Protein AF-A0A2V1ITJ3-F1 (afdb_monomer_lite)

Sequence (340 aa):
MAGYTEEQHEQSQAATPATVGAVSTSGSQPQSEQPAVSTDTEHETPAVSPEQQQRVDATAGTDRQIKTIQDWMDAEGNRPETEEERKKRERREKSKRIIAAVSDGISALSNLYFTSQYAPDMYNHEKGSMTNAVDARLERLKTEREKNADKYLQFSLKLGDLENERAKTLRELEAQQERQKLAREKAQREADLHPLIMAIKGEQQKKAEQEAISAKYEADNKPTSLELDNEYKRAGVRQRDAAAGASRASAANSYASARAHDRSNAREFTAWDEHGNPHPFATEKAAIAYAKQHGTWKEEDVVETTESENEINGKTSSTKTKKGGHAGKPSPTGRQSPTA

pLDDT: mean 75.22, std 20.44, range [25.08, 96.44]

Organism: NCBI:txid2094150

Foldseek 3Di:
DDDDDDDDDDDDDDDDDDDDDDDDDDDDDDDDDDDDDDPDPPVPPDPQDPLRVVLCVLLVVLVVVLVVLVVVQPPPVLDQDDPVRVVVVVVVLVVQLVVQVVVLVCVVVVQVVVVVVVDDRDRDCVPPGSNVVSVVVVVVVVVVSVVSVVVSVVSVVVSVVSVVVSVVSSVVSVVVVVVVVVVVVVVVVCVVVVVVVVVVVVVVVVVVVVVVVVVVVCVVCVVVVVVVVVVVVVVVVVVVVVVVVVVVVVVVVVVVVVVVVVPLQDQPAWAAALVQDIDTHSDNVVRQVRLVVRVQKDWDFDWDWDWDADPPPGIDIDTDGDRDTGRHGDDDDDDDDDDD

Structure (mmCIF, N/CA/C/O backbone):
data_AF-A0A2V1ITJ3-F1
#
_entry.id   AF-A0A2V1ITJ3-F1
#
loop_
_atom_site.group_PDB
_atom_site.id
_atom_site.type_symbol
_atom_site.label_atom_id
_atom_site.label_alt_id
_atom_site.label_comp_id
_atom_site.label_asym_id
_atom_site.label_entity_id
_atom_site.label_seq_id
_atom_site.pdbx_PDB_ins_code
_atom_site.Cartn_x
_atom_site.Cartn_y
_atom_site.Cartn_z
_atom_site.occupancy
_atom_site.B_iso_or_equiv
_atom_site.auth_seq_id
_atom_site.auth_comp_id
_atom_site.auth_asym_id
_atom_site.auth_atom_id
_atom_site.pdbx_PDB_model_num
ATOM 1 N N . MET A 1 1 ? -54.704 43.580 1.821 1.00 40.91 1 MET A N 1
ATOM 2 C CA . MET A 1 1 ? -54.182 43.292 3.172 1.00 40.91 1 MET A CA 1
ATOM 3 C C . MET A 1 1 ? -53.043 42.307 2.982 1.00 40.91 1 MET A C 1
ATOM 5 O O . MET A 1 1 ? -53.306 41.226 2.484 1.00 40.91 1 MET A O 1
ATOM 9 N N . ALA A 1 2 ? -51.806 42.803 2.902 1.00 39.25 2 ALA A N 1
ATOM 10 C CA . ALA A 1 2 ? -50.879 42.964 4.036 1.00 39.25 2 ALA A CA 1
ATOM 11 C C . ALA A 1 2 ? -50.421 41.586 4.556 1.00 39.25 2 ALA A C 1
ATOM 13 O O . ALA A 1 2 ? -51.267 40.785 4.921 1.00 39.25 2 ALA A O 1
ATOM 14 N N . GLY A 1 3 ? -49.139 41.233 4.599 1.00 35.84 3 GLY A N 1
ATOM 15 C CA . GLY A 1 3 ? -47.912 41.974 4.322 1.00 35.84 3 GLY A CA 1
ATOM 16 C C . GLY A 1 3 ? -46.707 41.039 4.502 1.00 35.84 3 GLY A C 1
ATOM 17 O O . GLY A 1 3 ? -46.828 39.983 5.116 1.00 35.84 3 GLY A O 1
ATOM 18 N N . TYR A 1 4 ? -45.583 41.434 3.909 1.00 38.19 4 TYR A N 1
ATOM 19 C CA . TYR A 1 4 ? -44.264 40.807 3.979 1.00 38.19 4 TYR A CA 1
ATOM 20 C C . TYR A 1 4 ? -43.705 40.804 5.415 1.00 38.19 4 TYR A C 1
ATOM 22 O O . TYR A 1 4 ? -43.942 41.753 6.160 1.00 38.19 4 TYR A O 1
ATOM 30 N N . THR A 1 5 ? -42.912 39.793 5.779 1.00 49.06 5 THR A N 1
ATOM 31 C CA . THR A 1 5 ? -42.032 39.832 6.962 1.00 49.06 5 THR A CA 1
ATOM 32 C C . THR A 1 5 ? -40.587 39.644 6.521 1.00 49.06 5 THR A C 1
ATOM 34 O O . THR A 1 5 ? -40.179 38.536 6.174 1.00 49.06 5 THR A O 1
ATOM 37 N N . GLU A 1 6 ? -39.873 40.767 6.504 1.00 44.97 6 GLU A N 1
ATOM 38 C CA . GLU A 1 6 ? -38.430 40.906 6.327 1.00 44.97 6 GLU A CA 1
ATOM 39 C C . GLU A 1 6 ? -37.657 40.683 7.634 1.00 44.97 6 GLU A C 1
ATOM 41 O O . GLU A 1 6 ? -38.195 40.699 8.744 1.00 44.97 6 GLU A O 1
ATOM 46 N N . GLU A 1 7 ? -36.369 40.460 7.409 1.00 40.50 7 GLU A N 1
ATOM 47 C CA . GLU A 1 7 ? -35.253 40.166 8.292 1.00 40.50 7 GLU A CA 1
ATOM 48 C C . GLU A 1 7 ? -35.030 41.192 9.416 1.00 40.50 7 GLU A C 1
ATOM 50 O O . GLU A 1 7 ? -35.227 42.396 9.266 1.00 40.50 7 GLU A O 1
ATOM 55 N N . GLN A 1 8 ? -34.537 40.690 10.550 1.00 38.19 8 GLN A N 1
ATOM 56 C CA . GLN A 1 8 ? -34.037 41.477 11.674 1.00 38.19 8 GLN A CA 1
ATOM 57 C C . GLN A 1 8 ? -32.502 41.463 11.638 1.00 38.19 8 GLN A C 1
ATOM 59 O O . GLN A 1 8 ? -31.878 40.446 11.934 1.00 38.19 8 GLN A O 1
ATOM 64 N N . HIS A 1 9 ? -31.902 42.601 11.293 1.00 34.94 9 HIS A N 1
ATOM 65 C CA . HIS A 1 9 ? -30.498 42.921 11.547 1.00 34.94 9 HIS A CA 1
ATOM 66 C C . HIS A 1 9 ? -30.470 44.256 12.292 1.00 34.94 9 HIS A C 1
ATOM 68 O O . HIS A 1 9 ? -30.702 45.308 11.699 1.00 34.94 9 HIS A O 1
ATOM 74 N N . GLU A 1 10 ? -30.192 44.216 13.593 1.00 37.12 10 GLU A N 1
ATOM 75 C CA . GLU A 1 10 ? -29.992 45.416 14.400 1.00 37.12 10 GLU A CA 1
ATOM 76 C C . GLU A 1 10 ? -28.496 45.573 14.686 1.00 37.12 10 GLU A C 1
ATOM 78 O O . GLU A 1 10 ? -27.845 44.734 15.309 1.00 37.12 10 GLU A O 1
ATOM 83 N N . GLN A 1 11 ? -27.941 46.647 14.135 1.00 32.69 11 GLN A N 1
ATOM 84 C CA . GLN A 1 11 ? -26.565 47.088 14.282 1.00 32.69 11 GLN A CA 1
ATOM 85 C C . GLN A 1 11 ? -26.611 48.342 15.159 1.00 32.69 11 GLN A C 1
ATOM 87 O O . GLN A 1 11 ? -27.351 49.277 14.863 1.00 32.69 11 GLN A O 1
ATOM 92 N N . SER A 1 12 ? -25.839 48.387 16.242 1.00 34.34 12 SER A N 1
ATOM 93 C CA . SER A 1 12 ? -25.620 49.617 17.011 1.00 34.34 12 SER A CA 1
ATOM 94 C C . SER A 1 12 ? -24.172 49.690 17.477 1.00 34.34 12 SER A C 1
ATOM 96 O O . SER A 1 12 ? -23.616 48.735 18.016 1.00 34.34 12 SER A O 1
ATOM 98 N N . GLN A 1 13 ? -23.565 50.833 17.172 1.00 31.88 13 GLN A N 1
ATOM 99 C CA . GLN A 1 13 ? -22.164 51.184 17.359 1.00 31.88 13 GLN A CA 1
ATOM 100 C C . GLN A 1 13 ? -21.937 51.974 18.660 1.00 31.88 13 GLN A C 1
ATOM 102 O O . GLN A 1 13 ? -22.833 52.661 19.138 1.00 31.88 13 GLN A O 1
ATOM 107 N N . ALA A 1 14 ? -20.661 51.967 19.069 1.00 28.09 14 ALA A N 1
ATOM 108 C CA . ALA A 1 14 ? -19.891 53.040 19.716 1.00 28.09 14 ALA A CA 1
ATOM 109 C C . ALA A 1 14 ? -20.128 53.373 21.205 1.00 28.09 14 ALA A C 1
ATOM 111 O O . ALA A 1 14 ? -21.172 53.882 21.588 1.00 28.09 14 ALA A O 1
ATOM 112 N N . ALA A 1 15 ? -19.069 53.237 22.022 1.00 30.59 15 ALA A N 1
ATOM 113 C CA . ALA A 1 15 ? -18.267 54.370 22.528 1.00 30.59 15 ALA A CA 1
ATOM 114 C C . ALA A 1 15 ? -17.253 53.932 23.617 1.00 30.59 15 ALA A C 1
ATOM 116 O O . ALA A 1 15 ? -17.591 53.254 24.581 1.00 30.59 15 ALA A O 1
ATOM 117 N N . THR A 1 16 ? -15.999 54.361 23.450 1.00 32.75 16 THR A N 1
ATOM 118 C CA . THR A 1 16 ? -14.872 54.372 24.417 1.00 32.75 16 THR A CA 1
ATOM 119 C C . THR A 1 16 ? -15.072 55.484 25.485 1.00 32.75 16 THR A C 1
ATOM 121 O O . THR A 1 16 ? -15.931 56.332 25.235 1.00 32.75 16 THR A O 1
ATOM 124 N N . PRO A 1 17 ? -14.302 55.610 26.603 1.00 41.78 17 PRO A N 1
ATOM 125 C CA . PRO A 1 17 ? -12.892 56.048 26.564 1.00 41.78 17 PRO A CA 1
ATOM 126 C C . PRO A 1 17 ? -11.949 55.510 27.665 1.00 41.78 17 PRO A C 1
ATOM 128 O O . PRO A 1 17 ? -12.341 54.965 28.692 1.00 41.78 17 PRO A O 1
ATOM 131 N N . ALA A 1 18 ? -10.661 55.715 27.385 1.00 28.22 18 ALA A N 1
ATOM 132 C CA . ALA A 1 18 ? -9.491 55.423 28.196 1.00 28.22 18 ALA A CA 1
ATOM 133 C C . ALA A 1 18 ? -9.307 56.373 29.395 1.00 28.22 18 ALA A C 1
ATOM 135 O O . ALA A 1 18 ? -9.632 57.558 29.311 1.00 28.22 18 ALA A O 1
ATOM 136 N N . THR A 1 19 ? -8.655 55.866 30.448 1.00 27.80 19 THR A N 1
ATOM 137 C CA . THR A 1 19 ? -8.026 56.672 31.503 1.00 27.80 19 THR A CA 1
ATOM 138 C C . THR A 1 19 ? -6.507 56.545 31.428 1.00 27.80 19 THR A C 1
ATOM 140 O O . THR A 1 19 ? -5.929 55.463 31.405 1.00 27.80 19 THR A O 1
ATOM 143 N N . VAL A 1 20 ? -5.930 57.736 31.369 1.00 29.86 20 VAL A N 1
ATOM 144 C CA . VAL A 1 20 ? -4.548 58.208 31.392 1.00 29.86 20 VAL A CA 1
ATOM 145 C C . VAL A 1 20 ? -3.658 57.690 32.528 1.00 29.86 20 VAL A C 1
ATOM 147 O O . VAL A 1 20 ? -4.115 57.483 33.648 1.00 29.86 20 VAL A O 1
ATOM 150 N N . GLY A 1 21 ? -2.346 57.672 32.265 1.00 27.81 21 GLY A N 1
ATOM 151 C CA . GLY A 1 21 ? -1.343 57.907 33.306 1.00 27.81 21 GLY A CA 1
ATOM 152 C C . GLY A 1 21 ? 0.029 57.282 33.064 1.00 27.81 21 GLY A C 1
ATOM 153 O O . GLY A 1 21 ? 0.294 56.216 33.597 1.00 27.81 21 GLY A O 1
ATOM 154 N N . ALA A 1 22 ? 0.906 57.962 32.318 1.00 26.70 22 ALA A N 1
ATOM 155 C CA . ALA A 1 22 ? 2.263 58.330 32.759 1.00 26.70 22 ALA A CA 1
ATOM 156 C C . ALA A 1 22 ? 3.118 58.782 31.569 1.00 26.70 22 ALA A C 1
ATOM 158 O O . ALA A 1 22 ? 3.179 58.150 30.518 1.00 26.70 22 ALA A O 1
ATOM 159 N N . VAL A 1 23 ? 3.762 59.922 31.774 1.00 27.56 23 VAL A N 1
ATOM 160 C CA . VAL A 1 23 ? 4.572 60.667 30.822 1.00 27.56 23 VAL A CA 1
ATOM 161 C C . VAL A 1 23 ? 6.053 60.446 31.158 1.00 27.56 23 VAL A C 1
ATOM 163 O O . VAL A 1 23 ? 6.396 60.198 32.311 1.00 27.56 23 VAL A O 1
ATOM 166 N N . SER A 1 24 ? 6.903 60.661 30.153 1.00 25.53 24 SER A N 1
ATOM 167 C CA . SER A 1 24 ? 8.266 61.203 30.268 1.00 25.53 24 SER A CA 1
ATOM 168 C C . SER A 1 24 ? 9.504 60.299 30.459 1.00 25.53 24 SER A C 1
ATOM 170 O O . SER A 1 24 ? 9.887 59.918 31.556 1.00 25.53 24 SER A O 1
ATOM 172 N N . THR A 1 25 ? 10.243 60.239 29.338 1.00 25.08 25 THR A N 1
ATOM 173 C CA . THR A 1 25 ? 11.655 60.651 29.124 1.00 25.08 25 THR A CA 1
ATOM 174 C C . THR A 1 25 ? 12.853 59.747 29.459 1.00 25.08 25 THR A C 1
ATOM 176 O O . THR A 1 25 ? 13.158 59.448 30.603 1.00 25.08 25 THR A O 1
ATOM 179 N N . SER A 1 26 ? 13.622 59.537 28.377 1.00 25.61 26 SER A N 1
ATOM 180 C CA . SER A 1 26 ? 15.086 59.640 28.224 1.00 25.61 26 SER A CA 1
ATOM 181 C C . SER A 1 26 ? 16.008 58.648 28.941 1.00 25.61 26 SER A C 1
ATOM 183 O O . SER A 1 26 ? 16.332 58.813 30.108 1.00 25.61 26 SER A O 1
ATOM 185 N N . GLY A 1 27 ? 16.545 57.722 28.136 1.00 26.27 27 GLY A N 1
ATOM 186 C CA . GLY A 1 27 ? 17.975 57.604 27.821 1.00 26.27 27 GLY A CA 1
ATOM 187 C C . GLY A 1 27 ? 18.975 57.429 28.965 1.00 26.27 27 GLY A C 1
ATOM 188 O O . GLY A 1 27 ? 19.238 58.380 29.692 1.00 26.27 27 GLY A O 1
ATOM 189 N N . SER A 1 28 ? 19.632 56.261 29.000 1.00 27.98 28 SER A N 1
ATOM 190 C CA . SER A 1 28 ? 21.101 56.057 29.033 1.00 27.98 28 SER A CA 1
ATOM 191 C C . SER A 1 28 ? 21.423 54.624 29.494 1.00 27.98 28 SER A C 1
ATOM 193 O O . SER A 1 28 ? 21.103 54.246 30.615 1.00 27.98 28 SER A O 1
ATOM 195 N N . GLN A 1 29 ? 22.074 53.827 28.641 1.00 30.08 29 GLN A N 1
ATOM 196 C CA . GLN A 1 29 ? 22.907 52.676 29.056 1.00 30.08 29 GLN A CA 1
ATOM 197 C C . GLN A 1 29 ? 24.213 53.211 29.691 1.00 30.08 29 GLN A C 1
ATOM 199 O O . GLN A 1 29 ? 24.571 54.338 29.333 1.00 30.08 29 GLN A O 1
ATOM 204 N N . PRO A 1 30 ? 24.965 52.471 30.553 1.00 39.09 30 PRO A N 1
ATOM 205 C CA . PRO A 1 30 ? 25.451 51.097 30.285 1.00 39.09 30 PRO A CA 1
ATOM 206 C C . PRO A 1 30 ? 25.666 50.143 31.502 1.00 39.09 30 PRO A C 1
ATOM 208 O O . PRO A 1 30 ? 25.697 50.598 32.633 1.00 39.09 30 PRO A O 1
ATOM 211 N N . GLN A 1 31 ? 25.905 48.845 31.190 1.00 27.02 31 GLN A N 1
ATOM 212 C CA . GLN A 1 31 ? 26.620 47.765 31.943 1.00 27.02 31 GLN A CA 1
ATOM 213 C C . GLN A 1 31 ? 26.189 47.465 33.405 1.00 27.02 31 GLN A C 1
ATOM 215 O O . GLN A 1 31 ? 25.916 48.366 34.172 1.00 27.02 31 GLN A O 1
ATOM 220 N N . SER A 1 32 ? 26.145 46.247 33.955 1.00 27.34 32 SER A N 1
ATOM 221 C CA . SER A 1 32 ? 26.613 44.889 33.636 1.00 27.34 32 SER A CA 1
ATOM 222 C C . SER A 1 32 ? 26.089 43.942 34.750 1.00 27.34 32 SER A C 1
ATOM 224 O O . SER A 1 32 ? 25.720 44.424 35.814 1.00 27.34 32 SER A O 1
ATOM 226 N N . GLU A 1 33 ? 26.151 42.619 34.527 1.00 29.64 33 GLU A N 1
ATOM 227 C CA . GLU A 1 33 ? 26.146 41.530 35.540 1.00 29.64 33 GLU A CA 1
ATOM 228 C C . GLU A 1 33 ? 24.818 41.082 36.203 1.00 29.64 33 GLU A C 1
ATOM 230 O O . GLU A 1 33 ? 24.366 41.647 37.189 1.00 29.64 33 GLU A O 1
ATOM 235 N N . GLN A 1 34 ? 24.276 39.948 35.722 1.00 30.20 34 GLN A N 1
ATOM 236 C CA . GLN A 1 34 ? 24.061 38.665 36.445 1.00 30.20 34 GLN A CA 1
ATOM 237 C C . GLN A 1 34 ? 22.817 37.890 35.939 1.00 30.20 34 GLN A C 1
ATOM 239 O O . GLN A 1 34 ? 21.846 38.501 35.493 1.00 30.20 34 GLN A O 1
ATOM 244 N N . PRO A 1 35 ? 22.852 36.539 35.941 1.00 37.44 35 PRO A N 1
ATOM 245 C CA . PRO A 1 35 ? 21.903 35.699 35.220 1.00 37.44 35 PRO A CA 1
ATOM 246 C C . PRO A 1 35 ? 20.653 35.435 36.066 1.00 37.44 35 PRO A C 1
ATOM 248 O O . PRO A 1 35 ? 20.725 34.794 37.112 1.00 37.44 35 PRO A O 1
ATOM 251 N N . ALA A 1 36 ? 19.492 35.884 35.597 1.00 31.16 36 ALA A N 1
ATOM 252 C CA . ALA A 1 36 ? 18.208 35.512 36.176 1.00 31.16 36 ALA A CA 1
ATOM 253 C C . ALA A 1 36 ? 17.485 34.563 35.218 1.00 31.16 36 ALA A C 1
ATOM 255 O O . ALA A 1 36 ? 17.010 34.950 34.152 1.00 31.16 36 ALA A O 1
ATOM 256 N N . VAL A 1 37 ? 17.451 33.298 35.628 1.00 42.09 37 VAL A N 1
ATOM 257 C CA . VAL A 1 37 ? 16.602 32.228 35.104 1.00 42.09 37 VAL A CA 1
ATOM 258 C C . VAL A 1 37 ? 15.178 32.759 34.928 1.00 42.09 37 VAL A C 1
ATOM 260 O O . VAL A 1 37 ? 14.507 33.054 35.912 1.00 42.09 37 VAL A O 1
ATOM 263 N N . SER A 1 38 ? 14.725 32.878 33.682 1.00 34.06 38 SER A N 1
ATOM 264 C CA . SER A 1 38 ? 13.304 33.008 33.360 1.00 34.06 38 SER A CA 1
ATOM 265 C C . SER A 1 38 ? 12.876 31.737 32.652 1.00 34.06 38 SER A C 1
ATOM 267 O O . SER A 1 38 ? 13.243 31.465 31.513 1.00 34.06 38 SER A O 1
ATOM 269 N N . THR A 1 39 ? 12.154 30.921 33.408 1.00 38.44 39 THR A N 1
ATOM 270 C CA . THR A 1 39 ? 11.271 29.877 32.916 1.00 38.44 39 THR A CA 1
ATOM 271 C C . THR A 1 39 ? 10.174 30.532 32.087 1.00 38.44 39 THR A C 1
ATOM 273 O O . THR A 1 39 ? 9.155 30.936 32.640 1.00 38.44 39 THR A O 1
ATOM 276 N N . ASP A 1 40 ? 10.381 30.626 30.781 1.00 31.50 40 ASP A N 1
ATOM 277 C CA . ASP A 1 40 ? 9.279 30.698 29.829 1.00 31.50 40 ASP A CA 1
ATOM 278 C C . ASP A 1 40 ? 9.298 29.383 29.057 1.00 31.50 40 ASP A C 1
ATOM 280 O O . ASP A 1 40 ? 10.040 29.182 28.099 1.00 31.50 40 ASP A O 1
ATOM 284 N N . THR A 1 41 ? 8.542 28.410 29.566 1.00 38.44 41 THR A N 1
ATOM 285 C CA . THR A 1 41 ? 8.105 27.287 28.737 1.00 38.44 41 THR A CA 1
ATOM 286 C C . THR A 1 41 ? 6.973 27.830 27.882 1.00 38.44 41 THR A C 1
ATOM 288 O O . THR A 1 41 ? 5.797 27.608 28.165 1.00 38.44 41 THR A O 1
ATOM 291 N N . GLU A 1 42 ? 7.338 28.585 26.848 1.00 38.06 42 GLU A N 1
ATOM 292 C CA . GLU A 1 42 ? 6.485 28.699 25.681 1.00 38.06 42 GLU A CA 1
ATOM 293 C C . GLU A 1 42 ? 6.265 27.264 25.198 1.00 38.06 42 GLU A C 1
ATOM 295 O O . GLU A 1 42 ? 7.198 26.547 24.834 1.00 38.06 42 GLU A O 1
ATOM 300 N N . HIS A 1 43 ? 5.021 26.800 25.295 1.00 41.09 43 HIS A N 1
ATOM 301 C CA . HIS A 1 43 ? 4.571 25.609 24.600 1.00 41.09 43 HIS A CA 1
ATOM 302 C C . HIS A 1 43 ? 4.729 25.885 23.098 1.00 41.09 43 HIS A C 1
ATOM 304 O O . HIS A 1 43 ? 3.792 26.325 22.432 1.00 41.09 43 HIS A O 1
ATOM 310 N N . GLU A 1 44 ? 5.922 25.631 22.558 1.00 40.09 44 GLU A N 1
ATOM 311 C CA . GLU A 1 44 ? 6.104 25.407 21.134 1.00 40.09 44 GLU A CA 1
ATOM 312 C C . GLU A 1 44 ? 5.210 24.221 20.777 1.00 40.09 44 GLU A C 1
ATOM 314 O O . GLU A 1 44 ? 5.489 23.059 21.079 1.00 40.09 44 GLU A O 1
ATOM 319 N N . THR A 1 45 ? 4.070 24.526 20.166 1.00 48.19 45 THR A N 1
ATOM 320 C CA . THR A 1 45 ? 3.382 23.550 19.336 1.00 48.19 45 THR A CA 1
ATOM 321 C C . THR A 1 45 ? 4.376 23.197 18.232 1.00 48.19 45 THR A C 1
ATOM 323 O O . THR A 1 45 ? 4.757 24.086 17.468 1.00 48.19 45 THR A O 1
ATOM 326 N N . PRO A 1 46 ? 4.867 21.945 18.149 1.00 52.62 46 PRO A N 1
ATOM 327 C CA . PRO A 1 46 ? 5.803 21.589 17.099 1.00 52.62 46 PRO A CA 1
ATOM 328 C C . PRO A 1 46 ? 5.094 21.840 15.774 1.00 52.62 46 PRO A C 1
ATOM 330 O O . PRO A 1 46 ? 3.960 21.385 15.599 1.00 52.62 46 PRO A O 1
ATOM 333 N N . ALA A 1 47 ? 5.728 22.575 14.862 1.00 54.22 47 ALA A N 1
ATOM 334 C CA . ALA A 1 47 ? 5.233 22.730 13.504 1.00 54.22 47 ALA A CA 1
ATOM 335 C C . ALA A 1 47 ? 5.068 21.327 12.898 1.00 54.22 47 ALA A C 1
ATOM 337 O O . ALA A 1 47 ? 6.041 20.663 12.540 1.00 54.22 47 ALA A O 1
ATOM 338 N N . VAL A 1 48 ? 3.827 20.843 12.887 1.00 62.53 48 VAL A N 1
ATOM 339 C CA . VAL A 1 48 ? 3.474 19.494 12.456 1.00 62.53 48 VAL A CA 1
ATOM 340 C C . VAL A 1 48 ? 3.866 19.373 10.985 1.00 62.53 48 VAL A C 1
ATOM 342 O O . VAL A 1 48 ? 3.450 20.190 10.165 1.00 62.53 48 VAL A O 1
ATOM 345 N N . SER A 1 49 ? 4.695 18.383 10.648 1.00 77.06 49 SER A N 1
ATOM 346 C CA . SER A 1 49 ? 5.092 18.134 9.256 1.00 77.06 49 SER A CA 1
ATOM 347 C C . SER A 1 49 ? 3.836 17.931 8.391 1.00 77.06 49 SER A C 1
ATOM 349 O O . SER A 1 49 ? 2.872 17.332 8.877 1.00 77.06 49 SER A O 1
ATOM 351 N N . PRO A 1 50 ? 3.802 18.358 7.115 1.00 76.19 50 PRO A N 1
ATOM 352 C CA . PRO A 1 50 ? 2.619 18.197 6.262 1.00 76.19 50 PRO A CA 1
ATOM 353 C C . PRO A 1 50 ? 2.135 16.737 6.166 1.00 76.19 50 PRO A C 1
ATOM 355 O O . PRO A 1 50 ? 0.935 16.485 6.074 1.00 76.19 50 PRO A O 1
ATOM 358 N N . GLU A 1 51 ? 3.043 15.757 6.262 1.00 77.50 51 GLU A N 1
ATOM 359 C CA . GLU A 1 51 ? 2.681 14.330 6.324 1.00 77.50 51 GLU A CA 1
ATOM 360 C C . GLU A 1 51 ? 1.966 13.955 7.634 1.00 77.50 51 GLU A C 1
ATOM 362 O O . GLU A 1 51 ? 1.089 13.093 7.641 1.00 77.50 51 GLU A O 1
ATOM 367 N N . GLN A 1 52 ? 2.319 14.596 8.749 1.00 79.94 52 GLN A N 1
ATOM 368 C CA . GLN A 1 52 ? 1.676 14.385 10.046 1.00 79.94 52 GLN A CA 1
ATOM 369 C C . GLN A 1 52 ? 0.308 15.078 10.109 1.00 79.94 52 GLN A C 1
ATOM 371 O O . GLN A 1 52 ? -0.625 14.496 10.654 1.00 79.94 52 GLN A O 1
ATOM 376 N N . GLN A 1 53 ? 0.151 16.256 9.496 1.00 84.06 53 GLN A N 1
ATOM 377 C CA . GLN A 1 53 ? -1.153 16.919 9.355 1.00 84.06 53 GLN A CA 1
ATOM 378 C C . GLN A 1 53 ? -2.132 16.064 8.553 1.00 84.06 53 GLN A C 1
ATOM 380 O O . GLN A 1 53 ? -3.243 15.836 9.012 1.00 84.06 53 GLN A O 1
ATOM 385 N N . GLN A 1 54 ? -1.696 15.473 7.435 1.00 84.50 54 GLN A N 1
ATOM 386 C CA . GLN A 1 54 ? -2.536 14.541 6.672 1.00 84.50 54 GLN A CA 1
ATOM 387 C C . GLN A 1 54 ? -2.965 13.320 7.491 1.00 84.50 54 GLN A C 1
ATOM 389 O O . GLN A 1 54 ? -4.105 12.877 7.369 1.00 84.50 54 GLN A O 1
ATOM 394 N N . ARG A 1 55 ? -2.077 12.776 8.335 1.00 86.81 55 ARG A N 1
ATOM 395 C CA . ARG A 1 55 ? -2.422 11.666 9.238 1.00 86.81 55 ARG A CA 1
ATOM 396 C C . ARG A 1 55 ? -3.463 12.094 10.275 1.00 86.81 55 ARG A C 1
ATOM 398 O O . ARG A 1 55 ? -4.432 11.367 10.464 1.00 86.81 55 ARG A O 1
ATOM 405 N N . VAL A 1 56 ? -3.291 13.263 10.895 1.00 85.88 56 VAL A N 1
ATOM 406 C CA . VAL A 1 56 ? -4.240 13.815 11.878 1.00 85.88 56 VAL A CA 1
ATOM 407 C C . VAL A 1 56 ? -5.593 14.110 11.234 1.00 85.88 56 VAL A C 1
ATOM 409 O O . VAL A 1 56 ? -6.619 13.720 11.780 1.00 85.88 56 VAL A O 1
ATOM 412 N N . ASP A 1 57 ? -5.616 14.732 10.058 1.00 89.00 57 ASP A N 1
ATOM 413 C CA . ASP A 1 57 ? -6.855 15.065 9.351 1.00 89.00 57 ASP A CA 1
ATOM 414 C C . ASP A 1 57 ? -7.601 13.806 8.888 1.00 89.00 57 ASP A C 1
ATOM 416 O O . ASP A 1 57 ? -8.823 13.722 9.025 1.00 89.00 57 ASP A O 1
ATOM 420 N N . ALA A 1 58 ? -6.872 12.793 8.402 1.00 86.12 58 ALA A N 1
ATOM 421 C CA . ALA A 1 58 ? -7.449 11.518 7.985 1.00 86.12 58 ALA A CA 1
ATOM 422 C C . ALA A 1 58 ? -8.042 10.715 9.156 1.00 86.12 58 ALA A C 1
ATOM 424 O O . ALA A 1 58 ? -9.030 10.006 8.960 1.00 86.12 58 ALA A O 1
ATOM 425 N N . THR A 1 59 ? -7.478 10.819 10.369 1.00 91.69 59 THR A N 1
ATOM 426 C CA . THR A 1 59 ? -8.000 10.118 11.557 1.00 91.69 59 THR A CA 1
ATOM 427 C C . THR A 1 59 ? -8.919 10.965 12.431 1.00 91.69 59 THR A C 1
ATOM 429 O O . THR A 1 59 ? -9.608 10.403 13.277 1.00 91.69 59 THR A O 1
ATOM 432 N N . ALA A 1 60 ? -9.020 12.281 12.214 1.00 89.31 60 ALA A N 1
ATOM 433 C CA . ALA A 1 60 ? -9.753 13.201 13.089 1.00 89.31 60 ALA A CA 1
ATOM 434 C C . ALA A 1 60 ? -11.217 12.797 13.339 1.00 89.31 60 ALA A C 1
ATOM 436 O O . ALA A 1 60 ? -11.736 12.993 14.439 1.00 89.31 60 ALA A O 1
ATOM 437 N N . GLY A 1 61 ? -11.903 12.243 12.334 1.00 91.06 61 GLY A N 1
ATOM 438 C CA . GLY A 1 61 ? -13.281 11.762 12.476 1.00 91.06 61 GLY A CA 1
ATOM 439 C C . GLY A 1 61 ? -13.388 10.563 13.420 1.00 91.06 61 GLY A C 1
ATOM 440 O O . GLY A 1 61 ? -14.174 10.589 14.370 1.00 91.06 61 GLY A O 1
ATOM 441 N N . THR A 1 62 ? -12.566 9.540 13.187 1.00 92.38 62 THR A N 1
ATOM 442 C CA . THR A 1 62 ? -12.507 8.319 14.000 1.00 92.38 62 THR A CA 1
ATOM 443 C C . THR A 1 62 ? -12.002 8.618 15.410 1.00 92.38 62 THR A C 1
ATOM 445 O O . THR A 1 62 ? -12.580 8.137 16.377 1.00 92.38 62 THR A O 1
ATOM 448 N N . ASP A 1 63 ? -11.008 9.496 15.550 1.00 92.31 63 ASP A N 1
ATOM 449 C CA . ASP A 1 63 ? -10.440 9.904 16.838 1.00 92.31 63 ASP A CA 1
ATOM 450 C C . ASP A 1 63 ? -11.480 10.604 17.723 1.00 92.31 63 ASP A C 1
ATOM 452 O O . ASP A 1 63 ? -11.563 10.340 18.924 1.00 92.31 63 ASP A O 1
ATOM 456 N N . ARG A 1 64 ? -12.341 11.446 17.132 1.00 94.50 64 ARG A N 1
ATOM 457 C CA . ARG A 1 64 ? -13.480 12.037 17.851 1.00 94.50 64 ARG A CA 1
ATOM 458 C C . ARG A 1 64 ? -14.448 10.959 18.328 1.00 94.50 64 ARG A C 1
ATOM 460 O O . ARG A 1 64 ? -14.874 11.012 19.476 1.00 94.50 64 ARG A O 1
ATOM 467 N N . GLN A 1 65 ? -14.785 9.986 17.482 1.00 92.94 65 GLN A N 1
ATOM 468 C CA . GLN A 1 65 ? -15.714 8.910 17.842 1.00 92.94 65 GLN A CA 1
ATOM 469 C C . GLN A 1 65 ? -15.158 8.015 18.955 1.00 92.94 65 GLN A C 1
ATOM 471 O O . GLN A 1 65 ? -15.866 7.763 19.931 1.00 92.94 65 GLN A O 1
ATOM 476 N N . ILE A 1 66 ? -13.892 7.605 18.842 1.00 94.75 66 ILE A N 1
ATOM 477 C CA . ILE A 1 66 ? -13.152 6.865 19.873 1.00 94.75 66 ILE A CA 1
ATOM 478 C C . ILE A 1 66 ? -13.241 7.621 21.196 1.00 94.75 66 ILE A C 1
ATOM 480 O O . ILE A 1 66 ? -13.725 7.065 22.179 1.00 94.75 66 ILE A O 1
ATOM 484 N N . LYS A 1 67 ? -12.899 8.916 21.197 1.00 95.19 67 LYS A N 1
ATOM 485 C CA . LYS A 1 67 ? -12.972 9.749 22.399 1.00 95.19 67 LYS A CA 1
ATOM 486 C C . LYS A 1 67 ? -14.386 9.807 22.977 1.00 95.19 67 LYS A C 1
ATOM 488 O O . LYS A 1 67 ? -14.556 9.595 24.168 1.00 95.19 67 LYS A O 1
ATOM 493 N N . THR A 1 68 ? -15.414 10.041 22.156 1.00 94.69 68 THR A N 1
ATOM 494 C CA . THR A 1 68 ? -16.796 10.108 22.667 1.00 94.69 68 THR A CA 1
ATOM 495 C C . THR A 1 68 ? -17.266 8.804 23.310 1.00 94.69 68 THR A C 1
ATOM 497 O O . THR A 1 68 ? -18.006 8.839 24.291 1.00 94.69 68 THR A O 1
ATOM 500 N N . ILE A 1 69 ? -16.850 7.656 22.769 1.00 93.88 69 ILE A N 1
ATOM 501 C CA . ILE A 1 69 ? -17.199 6.342 23.317 1.00 93.88 69 ILE A CA 1
ATOM 502 C C . ILE A 1 69 ? -16.411 6.081 24.599 1.00 93.88 69 ILE A C 1
ATOM 504 O O . ILE A 1 69 ? -16.982 5.611 25.578 1.00 93.88 69 ILE A O 1
ATOM 508 N N . GLN A 1 70 ? -15.129 6.432 24.609 1.00 93.69 70 GLN A N 1
ATOM 509 C CA . GLN A 1 70 ? -14.266 6.289 25.772 1.00 93.69 70 GLN A CA 1
ATOM 510 C C . GLN A 1 70 ? -14.746 7.160 26.940 1.00 93.69 70 GLN A C 1
ATOM 512 O O . GLN A 1 70 ? -14.976 6.634 28.023 1.00 93.69 70 GLN A O 1
ATOM 517 N N . ASP A 1 71 ? -15.049 8.438 26.693 1.00 93.75 71 ASP A N 1
ATOM 518 C CA . ASP A 1 71 ? -15.628 9.352 27.686 1.00 93.75 71 ASP A CA 1
ATOM 519 C C . ASP A 1 71 ? -16.959 8.803 28.244 1.00 93.75 71 ASP A C 1
ATOM 521 O O . ASP A 1 71 ? -17.240 8.911 29.439 1.00 93.75 71 ASP A O 1
ATOM 525 N N . TRP A 1 72 ? -17.786 8.169 27.398 1.00 91.31 72 TRP A N 1
ATOM 526 C CA . TRP A 1 72 ? -19.023 7.517 27.841 1.00 91.31 72 TRP A CA 1
ATOM 527 C C . TRP A 1 72 ? -18.756 6.286 28.720 1.00 91.31 72 TRP A C 1
ATOM 529 O O . TRP A 1 72 ? -19.465 6.092 29.707 1.00 91.31 72 TRP A O 1
ATOM 539 N N . MET A 1 73 ? -17.763 5.459 28.377 1.00 89.69 73 MET A N 1
ATOM 540 C CA . MET A 1 73 ? -17.396 4.248 29.126 1.00 89.69 73 MET A CA 1
ATOM 541 C C . MET A 1 73 ? -16.715 4.567 30.464 1.00 89.69 73 MET A C 1
ATOM 543 O O . MET A 1 73 ? -16.914 3.832 31.434 1.00 89.69 73 MET A O 1
ATOM 547 N N . ASP A 1 74 ? -15.943 5.653 30.513 1.00 89.06 74 ASP A N 1
ATOM 548 C CA . ASP A 1 74 ? -15.213 6.111 31.697 1.00 89.06 74 ASP A CA 1
ATOM 549 C C . ASP A 1 74 ? -16.104 6.886 32.679 1.00 89.06 74 ASP A C 1
ATOM 551 O O . ASP A 1 74 ? -15.772 7.001 33.862 1.00 89.06 74 ASP A O 1
ATOM 555 N N . ALA A 1 75 ? -17.264 7.375 32.230 1.00 89.19 75 ALA A N 1
ATOM 556 C CA . ALA A 1 75 ? -18.248 7.997 33.105 1.00 89.19 75 ALA A CA 1
ATOM 557 C C . ALA A 1 75 ? -18.703 7.021 34.209 1.00 89.19 75 ALA A C 1
ATOM 559 O O . ALA A 1 75 ? -19.161 5.908 33.934 1.00 89.19 75 ALA A O 1
ATOM 560 N N . GLU A 1 76 ? -18.644 7.466 35.471 1.00 70.69 76 GLU A N 1
ATOM 561 C CA . GLU A 1 76 ? -18.874 6.634 36.668 1.00 70.69 76 GLU A CA 1
ATOM 562 C C . GLU A 1 76 ? -20.198 5.845 36.652 1.00 70.69 76 GLU A C 1
ATOM 564 O O . GLU A 1 76 ? -20.283 4.769 37.238 1.00 70.69 76 GLU A O 1
ATOM 569 N N . GLY A 1 77 ? -21.231 6.343 35.964 1.00 72.19 77 GLY A N 1
ATOM 570 C CA . GLY A 1 77 ? -22.539 5.684 35.871 1.00 72.19 77 GLY A CA 1
ATOM 571 C C . GLY A 1 77 ? -22.624 4.512 34.884 1.00 72.19 77 GLY A C 1
ATOM 572 O O . GLY A 1 77 ? -23.553 3.712 34.986 1.00 72.19 77 GLY A O 1
ATOM 573 N N . ASN A 1 78 ? -21.688 4.404 33.938 1.00 74.31 78 ASN A N 1
ATOM 574 C CA . ASN A 1 78 ? -21.726 3.405 32.862 1.00 74.31 78 ASN A CA 1
ATOM 575 C C . ASN A 1 78 ? -20.711 2.278 33.053 1.00 74.31 78 ASN A C 1
ATOM 577 O O . ASN A 1 78 ? -20.772 1.263 32.357 1.00 74.31 78 ASN A O 1
ATOM 581 N N . ARG A 1 79 ? -19.776 2.450 33.990 1.00 76.75 79 ARG A N 1
ATOM 582 C CA . ARG A 1 79 ? -18.752 1.456 34.281 1.00 76.75 79 ARG A CA 1
ATOM 583 C C . ARG A 1 79 ? -19.399 0.200 34.884 1.00 76.75 79 ARG A C 1
ATOM 585 O O . ARG A 1 79 ? -20.272 0.325 35.748 1.00 76.75 79 ARG A O 1
ATOM 592 N N . PRO A 1 80 ? -18.999 -1.014 34.457 1.00 74.50 80 PRO A N 1
ATOM 593 C CA . PRO A 1 80 ? -19.511 -2.235 35.059 1.00 74.50 80 PRO A CA 1
ATOM 594 C C . PRO A 1 80 ? -19.208 -2.248 36.558 1.00 74.50 80 PRO A C 1
ATOM 596 O O . PRO A 1 80 ? -18.125 -1.864 37.000 1.00 74.50 80 PRO A O 1
ATOM 599 N N . GLU A 1 81 ? -20.194 -2.684 37.334 1.00 74.62 81 GLU A N 1
ATOM 600 C CA . GLU A 1 81 ? -20.122 -2.705 38.791 1.00 74.62 81 GLU A CA 1
ATOM 601 C C . GLU A 1 81 ? -18.957 -3.576 39.252 1.00 74.62 81 GLU A C 1
ATOM 603 O O . GLU A 1 81 ? -18.805 -4.720 38.812 1.00 74.62 81 GLU A O 1
ATOM 608 N N . THR A 1 82 ? -18.169 -3.062 40.191 1.00 79.00 82 THR A N 1
ATOM 609 C CA . THR A 1 82 ? -17.100 -3.858 40.795 1.00 79.00 82 THR A CA 1
ATOM 610 C C . THR A 1 82 ? -17.692 -5.027 41.591 1.00 79.00 82 THR A C 1
ATOM 612 O O . THR A 1 82 ? -18.816 -4.964 42.102 1.00 79.00 82 THR A O 1
ATOM 615 N N . GLU A 1 83 ? -16.955 -6.132 41.722 1.00 77.38 83 GLU A N 1
ATOM 616 C CA . GLU A 1 83 ? -17.463 -7.336 42.401 1.00 77.38 83 GLU A CA 1
ATOM 617 C C . GLU A 1 83 ? -17.873 -7.070 43.863 1.00 77.38 83 GLU A C 1
ATOM 619 O O . GLU A 1 83 ? -18.842 -7.647 44.374 1.00 77.38 83 GLU A O 1
ATOM 624 N N . GLU A 1 84 ? -17.184 -6.143 44.530 1.00 81.88 84 GLU A N 1
ATOM 625 C CA . GLU A 1 84 ? -17.488 -5.717 45.896 1.00 81.88 84 GLU A CA 1
ATOM 626 C C . GLU A 1 84 ? -18.812 -4.947 45.983 1.00 81.88 84 GLU A C 1
ATOM 628 O O . GLU A 1 84 ? -19.645 -5.210 46.862 1.00 81.88 84 GLU A O 1
ATOM 633 N N . GLU A 1 85 ? -19.057 -4.038 45.039 1.00 83.50 85 GLU A N 1
ATOM 634 C CA . GLU A 1 85 ? -20.315 -3.302 44.925 1.00 83.50 85 GLU A CA 1
ATOM 635 C C . GLU A 1 85 ? -21.472 -4.229 44.556 1.00 83.50 85 GLU A C 1
ATOM 637 O O . GLU A 1 85 ? -22.564 -4.119 45.130 1.00 83.50 85 GLU A O 1
ATOM 642 N N . ARG A 1 86 ? -21.234 -5.209 43.673 1.00 84.56 86 ARG A N 1
ATOM 643 C CA . ARG A 1 86 ? -22.212 -6.251 43.340 1.00 84.56 86 ARG A CA 1
ATOM 644 C C . ARG A 1 86 ? -22.629 -7.017 44.592 1.00 84.56 86 ARG A C 1
ATOM 646 O O . ARG A 1 86 ? -23.817 -7.069 44.910 1.00 84.56 86 ARG A O 1
ATOM 653 N N . LYS A 1 87 ? -21.663 -7.497 45.381 1.00 86.44 87 LYS A N 1
ATOM 654 C CA . LYS A 1 87 ? -21.912 -8.234 46.631 1.00 86.44 87 LYS A CA 1
ATOM 655 C C . LYS A 1 87 ? -22.631 -7.387 47.685 1.00 86.44 87 LYS A C 1
ATOM 657 O O . LYS A 1 87 ? -23.543 -7.874 48.360 1.00 86.44 87 LYS A O 1
ATOM 662 N N . LYS A 1 88 ? -22.261 -6.110 47.837 1.00 89.06 88 LYS A N 1
ATOM 663 C CA . LYS A 1 88 ? -22.932 -5.178 48.763 1.00 89.06 88 LYS A CA 1
ATOM 664 C C . LYS A 1 88 ? -24.393 -4.959 48.378 1.00 89.06 88 LYS A C 1
ATOM 666 O O . LYS A 1 88 ? -25.251 -4.854 49.256 1.00 89.06 88 LYS A O 1
ATOM 671 N N . ARG A 1 89 ? -24.697 -4.917 47.083 1.00 85.94 89 ARG A N 1
ATOM 672 C CA . ARG A 1 89 ? -26.067 -4.747 46.591 1.00 85.94 89 ARG A CA 1
ATOM 673 C C . ARG A 1 89 ? -26.873 -6.022 46.676 1.00 85.94 89 ARG A C 1
ATOM 675 O O . ARG A 1 89 ? -27.961 -5.949 47.220 1.00 85.94 89 ARG A O 1
ATOM 682 N N . GLU A 1 90 ? -26.328 -7.176 46.304 1.00 88.06 90 GLU A N 1
ATOM 683 C CA . GLU A 1 90 ? -27.008 -8.461 46.511 1.00 88.06 90 GLU A CA 1
ATOM 684 C C . GLU A 1 90 ? -27.408 -8.654 47.980 1.00 88.06 90 GLU A C 1
ATOM 686 O O . GLU A 1 90 ? -28.512 -9.110 48.269 1.00 88.06 90 GLU A O 1
ATOM 691 N N . ARG A 1 91 ? -26.555 -8.246 48.933 1.00 90.94 91 ARG A N 1
ATOM 692 C CA . ARG A 1 91 ? -26.903 -8.234 50.365 1.00 90.94 91 ARG A CA 1
ATOM 693 C C . ARG A 1 91 ? -28.077 -7.302 50.676 1.00 90.94 91 ARG A C 1
ATOM 695 O O . ARG A 1 91 ? -28.971 -7.702 51.413 1.00 90.94 91 ARG A O 1
ATOM 702 N N . ARG A 1 92 ? -28.095 -6.090 50.110 1.00 89.19 92 ARG A N 1
ATOM 703 C CA . ARG A 1 92 ? -29.196 -5.118 50.271 1.00 89.19 92 ARG A CA 1
ATOM 704 C C . ARG A 1 92 ? -30.492 -5.575 49.591 1.00 89.19 92 ARG A C 1
ATOM 706 O O . ARG A 1 92 ? -31.570 -5.315 50.109 1.00 89.19 92 ARG A O 1
ATOM 713 N N . GLU A 1 93 ? -30.416 -6.225 48.435 1.00 90.31 93 GLU A N 1
ATOM 714 C CA . GLU A 1 93 ? -31.573 -6.785 47.726 1.00 90.31 93 GLU A CA 1
ATOM 715 C C . GLU A 1 93 ? -32.151 -7.970 48.508 1.00 90.31 93 GLU A C 1
ATOM 717 O O . GLU A 1 93 ? -33.355 -8.012 48.758 1.00 90.31 93 GLU A O 1
ATOM 722 N N . LYS A 1 94 ? -31.289 -8.873 48.999 1.00 91.12 94 LYS A N 1
ATOM 723 C CA . LYS A 1 94 ? -31.677 -9.976 49.892 1.00 91.12 94 LYS A CA 1
ATOM 724 C C . LYS A 1 94 ? -32.305 -9.462 51.185 1.00 91.12 94 LYS A C 1
ATOM 726 O O . LYS A 1 94 ? -33.355 -9.959 51.575 1.00 91.12 94 LYS A O 1
ATOM 731 N N . SER A 1 95 ? -31.724 -8.443 51.825 1.00 90.56 95 SER A N 1
ATOM 732 C CA . SER A 1 95 ? -32.302 -7.873 53.046 1.00 90.56 95 SER A CA 1
ATOM 733 C C . SER A 1 95 ? -33.661 -7.221 52.784 1.00 90.56 95 SER A C 1
ATOM 735 O O . SER A 1 95 ? -34.578 -7.415 53.572 1.00 90.56 95 SER A O 1
ATOM 737 N N . LYS A 1 96 ? -33.835 -6.509 51.660 1.00 90.56 96 LYS A N 1
ATOM 738 C CA . LYS A 1 96 ? -35.134 -5.936 51.263 1.00 90.56 96 LYS A CA 1
ATOM 739 C C . LYS A 1 96 ? -36.194 -7.007 51.010 1.00 90.56 96 LYS A C 1
ATOM 741 O O . LYS A 1 96 ? -37.316 -6.837 51.471 1.00 90.56 96 LYS A O 1
ATOM 746 N N . ARG A 1 97 ? -35.839 -8.110 50.339 1.00 90.81 97 ARG A N 1
ATOM 747 C CA . ARG A 1 97 ? -36.745 -9.256 50.151 1.00 90.81 97 ARG A CA 1
ATOM 748 C C . ARG A 1 97 ? -37.163 -9.875 51.478 1.00 90.81 97 ARG A C 1
ATOM 750 O O . ARG A 1 97 ? -38.344 -10.109 51.685 1.00 90.81 97 ARG A O 1
ATOM 757 N N . ILE A 1 98 ? -36.212 -10.088 52.390 1.00 90.62 98 ILE A N 1
ATOM 758 C CA . ILE A 1 98 ? -36.500 -10.646 53.718 1.00 90.62 98 ILE A CA 1
ATOM 759 C C . ILE A 1 98 ? -37.424 -9.711 54.504 1.00 90.62 98 ILE A C 1
ATOM 761 O O . ILE A 1 98 ? -38.418 -10.172 55.047 1.00 90.62 98 ILE A O 1
ATOM 765 N N . ILE A 1 99 ? -37.144 -8.405 54.533 1.00 91.00 99 ILE A N 1
ATOM 766 C CA . ILE A 1 99 ? -37.987 -7.429 55.241 1.00 91.00 99 ILE A CA 1
ATOM 767 C C . ILE A 1 99 ? -39.406 -7.410 54.658 1.00 91.00 99 ILE A C 1
ATOM 769 O O . ILE A 1 99 ? -40.364 -7.421 55.423 1.00 91.00 99 ILE A O 1
ATOM 773 N N . ALA A 1 100 ? -39.545 -7.438 53.329 1.00 90.81 100 ALA A N 1
ATOM 774 C CA . ALA A 1 100 ? -40.848 -7.489 52.670 1.00 90.81 100 ALA A CA 1
ATOM 775 C C . ALA A 1 100 ? -41.608 -8.793 52.975 1.00 90.81 100 ALA A C 1
ATOM 777 O O . ALA A 1 100 ? -42.805 -8.764 53.250 1.00 90.81 100 ALA A O 1
ATOM 778 N N . ALA A 1 101 ? -40.911 -9.933 52.984 1.00 90.25 101 ALA A N 1
ATOM 779 C CA . ALA A 1 101 ? -41.502 -11.228 53.319 1.00 90.25 101 ALA A CA 1
ATOM 780 C C . ALA A 1 101 ? -41.945 -11.285 54.784 1.00 90.25 101 ALA A C 1
ATOM 782 O O . ALA A 1 101 ? -43.020 -11.792 55.090 1.00 90.25 101 ALA A O 1
ATOM 783 N N . VAL A 1 102 ? -41.152 -10.709 55.691 1.00 91.56 102 VAL A N 1
ATOM 784 C CA . VAL A 1 102 ? -41.516 -10.585 57.105 1.00 91.56 102 VAL A CA 1
ATOM 785 C C . VAL A 1 102 ? -42.718 -9.656 57.274 1.00 91.56 102 VAL A C 1
ATOM 787 O O . VAL A 1 102 ? -43.632 -10.008 58.014 1.00 91.56 102 VAL A O 1
ATOM 790 N N . SER A 1 103 ? -42.774 -8.512 56.580 1.00 87.56 103 SER A N 1
ATOM 791 C CA . SER A 1 103 ? -43.931 -7.609 56.669 1.00 87.56 103 SER A CA 1
ATOM 792 C C . SER A 1 103 ? -45.211 -8.252 56.140 1.00 87.56 103 SER A C 1
ATOM 794 O O . SER A 1 103 ? -46.251 -8.137 56.782 1.00 87.56 103 SER A O 1
ATOM 796 N N . ASP A 1 104 ? -45.135 -8.982 55.024 1.00 88.25 104 ASP A N 1
ATOM 797 C CA . ASP A 1 104 ? -46.283 -9.730 54.502 1.00 88.25 104 ASP A CA 1
ATOM 798 C C . ASP A 1 104 ? -46.692 -10.869 55.441 1.00 88.25 104 ASP A C 1
ATOM 800 O O . ASP A 1 104 ? -47.885 -11.092 55.630 1.00 88.25 104 ASP A O 1
ATOM 804 N N . GLY A 1 105 ? -45.728 -11.554 56.066 1.00 87.69 105 GLY A N 1
ATOM 805 C CA . GLY A 1 105 ? -45.987 -12.590 57.067 1.00 87.69 105 GLY A CA 1
ATOM 806 C C . GLY A 1 105 ? -46.678 -12.041 58.317 1.00 87.69 105 GLY A C 1
ATOM 807 O O . GLY A 1 105 ? -47.628 -12.646 58.806 1.00 87.69 105 GLY A O 1
ATOM 808 N N . ILE A 1 106 ? -46.265 -10.864 58.800 1.00 88.19 106 ILE A N 1
ATOM 809 C CA . ILE A 1 106 ? -46.931 -10.172 59.914 1.00 88.19 106 ILE A CA 1
ATOM 810 C C . ILE A 1 106 ? -48.352 -9.759 59.514 1.00 88.19 106 ILE A C 1
ATOM 812 O O . ILE A 1 106 ? -49.279 -9.981 60.289 1.00 88.19 106 ILE A O 1
ATOM 816 N N . SER A 1 107 ? -48.557 -9.215 58.310 1.00 86.06 107 SER A N 1
ATOM 817 C CA . SER A 1 107 ? -49.898 -8.866 57.821 1.00 86.06 107 SER A CA 1
ATOM 818 C C . SER A 1 107 ? -50.802 -10.092 57.652 1.00 86.06 107 SER A C 1
ATOM 820 O O . SER A 1 107 ? -51.975 -10.027 58.013 1.00 86.06 107 SER A O 1
ATOM 822 N N . ALA A 1 108 ? -50.266 -11.221 57.177 1.00 86.94 108 ALA A N 1
ATOM 823 C CA . ALA A 1 108 ? -51.004 -12.478 57.047 1.00 86.94 108 ALA A CA 1
ATOM 824 C C . ALA A 1 108 ? -51.417 -13.043 58.415 1.00 86.94 108 ALA A C 1
ATOM 826 O O . ALA A 1 108 ? -52.575 -13.404 58.615 1.00 86.94 108 ALA A O 1
ATOM 827 N N . LEU A 1 109 ? -50.486 -13.073 59.376 1.00 87.31 109 LEU A N 1
ATOM 828 C CA . LEU A 1 109 ? -50.750 -13.537 60.741 1.00 87.31 109 LEU A CA 1
ATOM 829 C C . LEU A 1 109 ? -51.713 -12.607 61.490 1.00 87.31 109 LEU A C 1
ATOM 831 O O . LEU A 1 109 ? -52.594 -13.084 62.200 1.00 87.31 109 LEU A O 1
ATOM 835 N N . SER A 1 110 ? -51.577 -11.292 61.309 1.00 85.62 110 SER A N 1
ATOM 836 C CA . SER A 1 110 ? -52.489 -10.290 61.872 1.00 85.62 110 SER A CA 1
ATOM 837 C C . SER A 1 110 ? -53.909 -10.488 61.342 1.00 85.62 110 SER A C 1
ATOM 839 O O . SER A 1 110 ? -54.855 -10.603 62.118 1.00 85.62 110 SER A O 1
ATOM 841 N N . ASN A 1 111 ? -54.062 -10.634 60.024 1.00 87.94 111 ASN A N 1
ATOM 842 C CA . ASN A 1 111 ? -55.352 -10.923 59.410 1.00 87.94 111 ASN A CA 1
ATOM 843 C C . ASN A 1 111 ? -55.934 -12.268 59.888 1.00 87.94 111 ASN A C 1
ATOM 845 O O . ASN A 1 111 ? -57.119 -12.342 60.202 1.00 87.94 111 ASN A O 1
ATOM 849 N N . LEU A 1 112 ? -55.113 -13.312 60.051 1.00 87.81 112 LEU A N 1
ATOM 850 C CA . LEU A 1 112 ? -55.548 -14.590 60.632 1.00 87.81 112 LEU A CA 1
ATOM 851 C C . LEU A 1 112 ? -56.054 -14.435 62.082 1.00 87.81 112 LEU A C 1
ATOM 853 O O . LEU A 1 112 ? -57.071 -15.015 62.457 1.00 87.81 112 LEU A O 1
ATOM 857 N N . TYR A 1 113 ? -55.382 -13.620 62.899 1.00 89.50 113 TYR A N 1
ATOM 858 C CA . TYR A 1 113 ? -55.824 -13.326 64.264 1.00 89.50 113 TYR A CA 1
ATOM 859 C C . TYR A 1 113 ? -57.156 -12.562 64.287 1.00 89.50 113 TYR A C 1
ATOM 861 O O . TYR A 1 113 ? -58.067 -12.948 65.016 1.00 89.50 113 TYR A O 1
ATOM 869 N N . PHE A 1 114 ? -57.323 -11.522 63.468 1.00 88.50 114 PHE A N 1
ATOM 870 C CA . PHE A 1 114 ? -58.572 -10.750 63.435 1.00 88.50 114 PHE A CA 1
ATOM 871 C C . PHE A 1 114 ? -59.746 -11.522 62.817 1.00 88.50 114 PHE A C 1
ATOM 873 O O . PHE A 1 114 ? -60.869 -11.417 63.308 1.00 88.50 114 PHE A O 1
ATOM 880 N N . THR A 1 115 ? -59.507 -12.352 61.801 1.00 88.38 115 THR A N 1
ATOM 881 C CA . THR A 1 115 ? -60.546 -13.227 61.226 1.00 88.38 115 THR A CA 1
ATOM 882 C C . THR A 1 115 ? -61.036 -14.272 62.228 1.00 88.38 115 THR A C 1
ATOM 884 O O . THR A 1 115 ? -62.229 -14.575 62.261 1.00 88.38 115 THR A O 1
ATOM 887 N N . SER A 1 116 ? -60.169 -14.740 63.139 1.00 87.75 116 SER A N 1
ATOM 888 C CA . SER A 1 116 ? -60.591 -15.586 64.267 1.00 87.75 116 SER A CA 1
ATOM 889 C C . SER A 1 116 ? -61.553 -14.877 65.239 1.00 87.75 116 SER A C 1
ATOM 891 O O . SER A 1 116 ? -62.306 -15.536 65.952 1.00 87.75 116 SER A O 1
ATOM 893 N N . GLN A 1 117 ? -61.587 -13.538 65.226 1.00 89.44 117 GLN A N 1
ATOM 894 C CA . GLN A 1 117 ? -62.510 -12.698 65.998 1.00 89.44 117 GLN A CA 1
ATOM 895 C C . GLN A 1 117 ? -63.703 -12.193 65.163 1.00 89.44 117 GLN A C 1
ATOM 897 O O . GLN A 1 117 ? -64.256 -11.138 65.463 1.00 89.44 117 GLN A O 1
ATOM 902 N N . TYR A 1 118 ? -64.115 -12.933 64.125 1.00 85.94 118 TYR A N 1
ATOM 903 C CA . TYR A 1 118 ? -65.217 -12.579 63.213 1.00 85.94 118 TYR A CA 1
ATOM 904 C C . TYR A 1 118 ? -64.978 -11.340 62.316 1.00 85.94 118 TYR A C 1
ATOM 906 O O . TYR A 1 118 ? -65.930 -10.835 61.716 1.00 85.94 118 TYR A O 1
ATOM 914 N N . ALA A 1 119 ? -63.740 -10.851 62.150 1.00 87.06 119 ALA A N 1
ATOM 915 C CA . ALA A 1 119 ? -63.445 -9.832 61.132 1.00 87.06 119 ALA A CA 1
ATOM 916 C C . ALA A 1 119 ? -63.417 -10.435 59.702 1.00 87.06 119 ALA A C 1
ATOM 918 O O . ALA A 1 119 ? -63.002 -11.584 59.542 1.00 87.06 119 ALA A O 1
ATOM 919 N N . PRO A 1 120 ? -63.817 -9.696 58.646 1.00 85.62 120 PRO A N 1
ATOM 920 C CA . PRO A 1 120 ? -63.671 -10.148 57.256 1.00 85.62 120 PRO A CA 1
ATOM 921 C C . PRO A 1 120 ? -62.202 -10.347 56.839 1.00 85.62 120 PRO A C 1
ATOM 923 O O . PRO A 1 120 ? -61.345 -9.555 57.227 1.00 85.62 120 PRO A O 1
ATOM 926 N N . ASP A 1 121 ? -61.921 -11.359 56.007 1.00 84.50 121 ASP A N 1
ATOM 927 C CA . ASP A 1 121 ? -60.584 -11.602 55.442 1.00 84.50 121 ASP A CA 1
ATOM 928 C C . ASP A 1 121 ? -60.201 -10.496 54.450 1.00 84.50 121 ASP A C 1
ATOM 930 O O . ASP A 1 121 ? -60.830 -10.336 53.402 1.00 84.50 121 ASP A O 1
ATOM 934 N N . MET A 1 122 ? -59.172 -9.721 54.797 1.00 81.19 122 MET A N 1
ATOM 935 C CA . MET A 1 122 ? -58.664 -8.609 53.993 1.00 81.19 122 MET A CA 1
ATOM 936 C C . MET A 1 122 ? -57.238 -8.828 53.485 1.00 81.19 122 MET A C 1
ATOM 938 O O . MET A 1 122 ? -56.692 -7.960 52.798 1.00 81.19 122 MET A O 1
ATOM 942 N N . TYR A 1 123 ? -56.617 -9.971 53.781 1.00 81.94 123 TYR A N 1
ATOM 943 C CA . TYR A 1 123 ? -55.275 -10.256 53.294 1.00 81.94 123 TYR A CA 1
ATOM 944 C C . TYR A 1 123 ? -55.320 -10.696 51.830 1.00 81.94 123 TYR A C 1
ATOM 946 O O . TYR A 1 123 ? -55.959 -11.678 51.468 1.00 81.94 123 TYR A O 1
ATOM 954 N N . ASN A 1 124 ? -54.597 -9.983 50.968 1.00 81.44 124 ASN A N 1
ATOM 955 C CA . ASN A 1 124 ? -54.454 -10.351 49.566 1.00 81.44 124 ASN A CA 1
ATOM 956 C C . ASN A 1 124 ? -52.983 -10.264 49.156 1.00 81.44 124 ASN A C 1
ATOM 958 O O . ASN A 1 124 ? -52.456 -9.172 48.925 1.00 81.44 124 ASN A O 1
ATOM 962 N N . HIS A 1 125 ? -52.335 -11.423 49.025 1.00 78.69 125 HIS A N 1
ATOM 963 C CA . HIS A 1 125 ? -50.938 -11.485 48.610 1.00 78.69 125 HIS A CA 1
ATOM 964 C C . HIS A 1 125 ? -50.727 -11.022 47.161 1.00 78.69 125 HIS A C 1
ATOM 966 O O . HIS A 1 125 ? -49.613 -10.713 46.786 1.00 78.69 125 HIS A O 1
ATOM 972 N N . GLU A 1 126 ? -51.743 -10.992 46.296 1.00 77.44 126 GLU A N 1
ATOM 973 C CA . GLU A 1 126 ? -51.571 -10.566 44.899 1.00 77.44 126 GLU A CA 1
ATOM 974 C C . GLU A 1 126 ? -51.630 -9.048 44.769 1.00 77.44 126 GLU A C 1
ATOM 976 O O . GLU A 1 126 ? -50.851 -8.456 44.026 1.00 77.44 126 GLU A O 1
ATOM 981 N N . LYS A 1 127 ? -52.541 -8.407 45.510 1.00 75.25 127 LYS A N 1
ATOM 982 C CA . LYS A 1 127 ? -52.842 -6.974 45.356 1.00 75.25 127 LYS A CA 1
ATOM 983 C C . LYS A 1 127 ? -52.266 -6.077 46.451 1.00 75.25 127 LYS A C 1
ATOM 985 O O . LYS A 1 127 ? -52.119 -4.883 46.212 1.00 75.25 127 LYS A O 1
ATOM 990 N N . GLY A 1 128 ? -51.957 -6.620 47.629 1.00 72.00 128 GLY A N 1
ATOM 991 C CA . GLY A 1 128 ? -51.483 -5.854 48.792 1.00 72.00 128 GLY A CA 1
ATOM 992 C C . GLY A 1 128 ? -50.105 -6.263 49.309 1.00 72.00 128 GLY A C 1
ATOM 993 O O . GLY A 1 128 ? -49.638 -5.707 50.298 1.00 72.00 128 GLY A O 1
ATOM 994 N N . SER A 1 129 ? -49.462 -7.233 48.662 1.00 81.62 129 SER A N 1
ATOM 995 C CA . SER A 1 129 ? -48.170 -7.761 49.086 1.00 81.62 129 SER A CA 1
ATOM 996 C C . SER A 1 129 ? -47.020 -6.793 48.815 1.00 81.62 129 SER A C 1
ATOM 998 O O . SER A 1 129 ? -46.795 -6.348 47.684 1.00 81.62 129 SER A O 1
ATOM 1000 N N . MET A 1 130 ? -46.225 -6.537 49.852 1.00 83.81 130 MET A N 1
ATOM 1001 C CA . MET A 1 130 ? -44.977 -5.786 49.731 1.00 83.81 130 MET A CA 1
ATOM 1002 C C . MET A 1 130 ? -43.885 -6.593 49.020 1.00 83.81 130 MET A C 1
ATOM 1004 O O . MET A 1 130 ? -43.011 -5.992 48.389 1.00 83.81 130 MET A O 1
ATOM 1008 N N . THR A 1 131 ? -43.920 -7.931 49.082 1.00 86.88 131 THR A N 1
ATOM 1009 C CA . THR A 1 131 ? -42.944 -8.781 48.374 1.00 86.88 131 THR A CA 1
ATOM 1010 C C . THR A 1 131 ? -43.060 -8.637 46.863 1.00 86.88 131 THR A C 1
ATOM 1012 O O . THR A 1 131 ? -42.060 -8.315 46.224 1.00 86.88 131 THR A O 1
ATOM 1015 N N . ASN A 1 132 ? -44.272 -8.713 46.304 1.00 89.56 132 ASN A N 1
ATOM 1016 C CA . ASN A 1 132 ? -44.497 -8.544 44.863 1.00 89.56 132 ASN A CA 1
ATOM 1017 C C . ASN A 1 132 ? -44.027 -7.175 44.347 1.00 89.56 132 ASN A C 1
ATOM 1019 O O . ASN A 1 132 ? -43.383 -7.078 43.301 1.00 89.56 132 ASN A O 1
ATOM 1023 N N . ALA A 1 133 ? -44.302 -6.102 45.096 1.00 89.25 133 ALA A N 1
ATOM 1024 C CA . ALA A 1 133 ? -43.859 -4.757 44.733 1.00 89.25 133 ALA A CA 1
ATOM 1025 C C . ALA A 1 133 ? -42.324 -4.618 44.760 1.00 89.25 133 ALA A C 1
ATOM 1027 O O . ALA A 1 133 ? -41.734 -3.965 43.890 1.00 89.25 133 ALA A O 1
ATOM 1028 N N . VAL A 1 134 ? -41.663 -5.235 45.747 1.00 91.44 134 VAL A N 1
ATOM 1029 C CA . VAL A 1 134 ? -40.197 -5.253 45.849 1.00 91.44 134 VAL A CA 1
ATOM 1030 C C . VAL A 1 134 ? -39.584 -6.097 44.735 1.00 91.44 134 VAL A C 1
ATOM 1032 O O . VAL A 1 134 ? -38.635 -5.636 44.102 1.00 91.44 134 VAL A O 1
ATOM 1035 N N . ASP A 1 135 ? -40.132 -7.273 44.441 1.00 90.56 135 ASP A N 1
ATOM 1036 C CA . ASP A 1 135 ? -39.614 -8.151 43.393 1.00 90.56 135 ASP A CA 1
ATOM 1037 C C . ASP A 1 135 ? -39.757 -7.536 42.001 1.00 90.56 135 ASP A C 1
ATOM 1039 O O . ASP A 1 135 ? -38.769 -7.495 41.268 1.00 90.56 135 ASP A O 1
ATOM 1043 N N . ALA A 1 136 ? -40.897 -6.913 41.681 1.00 92.19 136 ALA A N 1
ATOM 1044 C CA . ALA A 1 136 ? -41.067 -6.175 40.428 1.00 92.19 136 ALA A CA 1
ATOM 1045 C C . ALA A 1 136 ? -40.051 -5.025 40.280 1.00 92.19 136 ALA A C 1
ATOM 1047 O O . ALA A 1 136 ? -39.558 -4.737 39.186 1.00 92.19 136 ALA A O 1
ATOM 1048 N N . ARG A 1 137 ? -39.696 -4.348 41.383 1.00 91.75 137 ARG A N 1
ATOM 1049 C CA . ARG A 1 137 ? -38.663 -3.301 41.370 1.00 91.75 137 ARG A CA 1
ATOM 1050 C C . ARG A 1 137 ? -37.264 -3.884 41.169 1.00 91.75 137 ARG A C 1
ATOM 1052 O O . ARG A 1 137 ? -36.470 -3.293 40.442 1.00 91.75 137 ARG A O 1
ATOM 1059 N N . LEU A 1 138 ? -36.954 -5.012 41.807 1.00 92.19 138 LEU A N 1
ATOM 1060 C CA . LEU A 1 138 ? -35.671 -5.698 41.648 1.00 92.19 138 LEU A CA 1
ATOM 1061 C C . LEU A 1 138 ? -35.496 -6.254 40.234 1.00 92.19 138 LEU A C 1
ATOM 1063 O O . LEU A 1 138 ? -34.404 -6.154 39.683 1.00 92.19 138 LEU A O 1
ATOM 1067 N N . GLU A 1 139 ? -36.562 -6.778 39.632 1.00 93.25 139 GLU A N 1
ATOM 1068 C CA . GLU A 1 139 ? -36.561 -7.248 38.249 1.00 93.25 139 GLU A CA 1
ATOM 1069 C C . GLU A 1 139 ? -36.309 -6.095 37.274 1.00 93.25 139 GLU A C 1
ATOM 1071 O O . GLU A 1 139 ? -35.390 -6.184 36.463 1.00 93.25 139 GLU A O 1
ATOM 1076 N N . ARG A 1 140 ? -37.007 -4.959 37.422 1.00 94.44 140 ARG A N 1
ATOM 1077 C CA . ARG A 1 140 ? -36.724 -3.749 36.623 1.00 94.44 140 ARG A CA 1
ATOM 1078 C C . ARG A 1 140 ? -35.259 -3.323 36.732 1.00 94.44 140 ARG A C 1
ATOM 1080 O O . ARG A 1 140 ? -34.591 -3.206 35.708 1.00 94.44 140 ARG A O 1
ATOM 1087 N N . LEU A 1 141 ? -34.729 -3.207 37.952 1.00 90.50 141 LEU A N 1
ATOM 1088 C CA . LEU A 1 141 ? -33.319 -2.864 38.185 1.00 90.50 141 LEU A CA 1
ATOM 1089 C C . LEU A 1 141 ? -32.348 -3.906 37.615 1.00 90.50 141 LEU A C 1
ATOM 1091 O O . LEU A 1 141 ? -31.225 -3.569 37.251 1.00 90.50 141 LEU A O 1
ATOM 1095 N N . LYS A 1 142 ? -32.731 -5.183 37.561 1.00 90.69 142 LYS A N 1
ATOM 1096 C CA . LYS A 1 142 ? -31.926 -6.229 36.924 1.00 90.69 142 LYS A CA 1
ATOM 1097 C C . LYS A 1 142 ? -31.910 -6.051 35.405 1.00 90.69 142 LYS A C 1
ATOM 1099 O O . LYS A 1 142 ? -30.830 -6.018 34.827 1.00 90.69 142 LYS A O 1
ATOM 1104 N N . THR A 1 143 ? -33.070 -5.837 34.783 1.00 93.25 143 THR A N 1
ATOM 1105 C CA . THR A 1 143 ? -33.155 -5.607 33.331 1.00 93.25 143 THR A CA 1
ATOM 1106 C C . THR A 1 143 ? -32.444 -4.325 32.888 1.00 93.25 143 THR A C 1
ATOM 1108 O O . THR A 1 143 ? -31.835 -4.298 31.825 1.00 93.25 143 THR A O 1
ATOM 1111 N N . GLU A 1 144 ? -32.479 -3.257 33.691 1.00 91.00 144 GLU A N 1
ATOM 1112 C CA . GLU A 1 144 ? -31.733 -2.020 33.421 1.00 91.00 144 GLU A CA 1
ATOM 1113 C C . GLU A 1 144 ? -30.220 -2.251 33.474 1.00 91.00 144 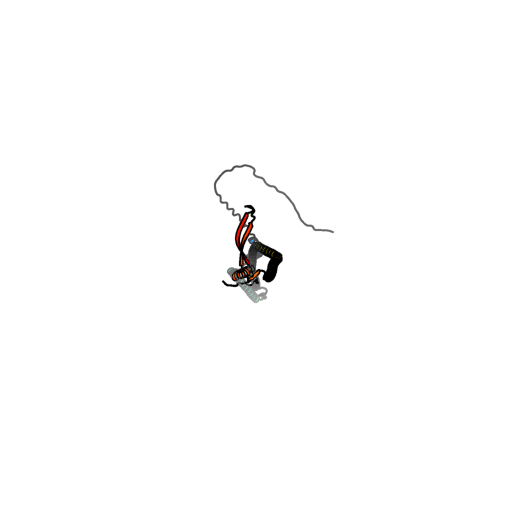GLU A C 1
ATOM 1115 O O . GLU A 1 144 ? -29.491 -1.748 32.620 1.00 91.00 144 GLU A O 1
ATOM 1120 N N . ARG A 1 145 ? -29.749 -3.058 34.432 1.00 88.38 145 ARG A N 1
ATOM 1121 C CA . ARG A 1 145 ? -28.336 -3.440 34.534 1.00 88.38 145 ARG A CA 1
ATOM 1122 C C . ARG A 1 145 ? -27.880 -4.292 33.363 1.00 88.38 145 ARG A C 1
ATOM 1124 O O . ARG A 1 145 ? -26.827 -4.004 32.811 1.00 88.38 145 ARG A O 1
ATOM 1131 N N . GLU A 1 146 ? -28.663 -5.293 32.972 1.00 89.88 146 GLU A N 1
ATOM 1132 C CA . GLU A 1 146 ? -28.368 -6.124 31.797 1.00 89.88 146 GLU A CA 1
ATOM 1133 C C . GLU A 1 146 ? -28.281 -5.250 30.538 1.00 89.88 146 GLU A C 1
ATOM 1135 O O . GLU A 1 146 ? -27.266 -5.270 29.855 1.00 89.88 146 GLU A O 1
ATOM 1140 N N . LYS A 1 147 ? -29.246 -4.346 30.320 1.00 91.50 147 LYS A N 1
ATOM 1141 C CA . LYS A 1 147 ? -29.195 -3.379 29.208 1.00 91.50 147 LYS A CA 1
ATOM 1142 C C . LYS A 1 147 ? -27.970 -2.466 29.256 1.00 91.50 147 LYS A C 1
ATOM 1144 O O . LYS A 1 147 ? -27.436 -2.115 28.208 1.00 91.50 147 LYS A O 1
ATOM 1149 N N . ASN A 1 148 ? -27.549 -2.021 30.438 1.00 90.25 148 ASN A N 1
ATOM 1150 C CA . ASN A 1 148 ? -26.362 -1.177 30.572 1.00 90.25 148 ASN A CA 1
ATOM 1151 C C . ASN A 1 148 ? -25.070 -1.971 30.339 1.00 90.25 148 ASN A C 1
ATOM 1153 O O . ASN A 1 148 ? -24.175 -1.465 29.668 1.00 90.25 148 ASN A O 1
ATOM 1157 N N . ALA A 1 149 ? -24.995 -3.215 30.816 1.00 89.25 149 ALA A N 1
ATOM 1158 C CA . ALA A 1 149 ? -23.883 -4.121 30.545 1.00 89.25 149 ALA A CA 1
ATOM 1159 C C . ALA A 1 149 ? -23.782 -4.453 29.048 1.00 89.25 149 ALA A C 1
ATOM 1161 O O . ALA A 1 149 ? -22.693 -4.389 28.483 1.00 89.25 149 ALA A O 1
ATOM 1162 N N . ASP A 1 150 ? -24.913 -4.708 28.389 1.00 91.94 150 ASP A N 1
ATOM 1163 C CA . ASP A 1 150 ? -24.978 -4.954 26.947 1.00 91.94 150 ASP A CA 1
ATOM 1164 C C . ASP A 1 150 ? -24.533 -3.725 26.145 1.00 91.94 150 ASP A C 1
ATOM 1166 O O . ASP A 1 150 ? -23.757 -3.853 25.200 1.00 91.94 150 ASP A O 1
ATOM 1170 N N . LYS A 1 151 ? -24.960 -2.516 26.542 1.00 91.44 151 LYS A N 1
ATOM 1171 C CA . LYS A 1 151 ? -24.481 -1.260 25.936 1.00 91.44 151 LYS A CA 1
ATOM 1172 C C . LYS A 1 151 ? -22.978 -1.080 26.119 1.00 91.44 151 LYS A C 1
ATOM 1174 O O . LYS A 1 151 ? -22.298 -0.718 25.166 1.00 91.44 151 LYS A O 1
ATOM 1179 N N . TYR A 1 152 ? -22.462 -1.334 27.321 1.00 92.69 152 TYR A N 1
ATOM 1180 C CA . TYR A 1 152 ? -21.030 -1.251 27.600 1.00 92.69 152 TYR A CA 1
ATOM 1181 C C . TYR A 1 152 ? -20.244 -2.229 26.722 1.00 92.69 152 TYR A C 1
ATOM 1183 O O . TYR A 1 152 ? -19.269 -1.839 26.083 1.00 92.69 152 TYR A O 1
ATOM 1191 N N . LEU A 1 153 ? -20.715 -3.474 26.613 1.00 93.19 153 LEU A N 1
ATOM 1192 C CA . LEU A 1 153 ? -20.130 -4.476 25.729 1.00 93.19 153 LEU A CA 1
ATOM 1193 C C . LEU A 1 153 ? -20.174 -4.017 24.264 1.00 93.19 153 LEU A C 1
ATOM 1195 O O . LEU A 1 153 ? -19.147 -4.024 23.592 1.00 93.19 153 LEU A O 1
ATOM 1199 N N . GLN A 1 154 ? -21.325 -3.555 23.777 1.00 94.62 154 GLN A N 1
ATOM 1200 C CA . GLN A 1 154 ? -21.481 -3.061 22.409 1.00 94.62 154 GLN A CA 1
ATOM 1201 C C . GLN A 1 154 ? -20.520 -1.905 22.102 1.00 94.62 154 GLN A C 1
ATOM 1203 O O . GLN A 1 154 ? -19.896 -1.886 21.041 1.00 94.62 154 GLN A O 1
ATOM 1208 N N . PHE A 1 155 ? -20.379 -0.951 23.021 1.00 94.94 155 PHE A N 1
ATOM 1209 C CA . PHE A 1 155 ? -19.451 0.162 22.861 1.00 94.94 155 PHE A CA 1
ATOM 1210 C C . PHE A 1 155 ? -17.993 -0.271 22.938 1.00 94.94 155 PHE A C 1
ATOM 1212 O O . PHE A 1 155 ? -17.198 0.233 22.154 1.00 94.94 155 PHE A O 1
ATOM 1219 N N . SER A 1 156 ? -17.651 -1.246 23.782 1.00 92.94 156 SER A N 1
ATOM 1220 C CA . SER A 1 156 ? -16.298 -1.810 23.823 1.00 92.94 156 SER A CA 1
ATOM 1221 C C . SER A 1 156 ? -15.908 -2.492 22.505 1.00 92.94 156 SER A C 1
ATOM 1223 O O . SER A 1 156 ? -14.797 -2.301 22.015 1.00 92.94 156 SER A O 1
ATOM 1225 N N . LEU A 1 157 ? -16.840 -3.217 21.874 1.00 96.06 157 LEU A N 1
ATOM 1226 C CA . LEU A 1 157 ? -16.622 -3.831 20.563 1.00 96.06 157 LEU A CA 1
ATOM 1227 C C . LEU A 1 157 ? -16.476 -2.762 19.478 1.00 96.06 157 LEU A C 1
ATOM 1229 O O . LEU A 1 157 ? -15.520 -2.786 18.707 1.00 96.06 157 LEU A O 1
ATOM 1233 N N . LYS A 1 158 ? -17.377 -1.773 19.478 1.00 95.88 158 LYS A N 1
ATOM 1234 C CA . LYS A 1 158 ? -17.322 -0.645 18.545 1.00 95.88 158 LYS A CA 1
ATOM 1235 C C . LYS A 1 158 ? -16.028 0.160 18.691 1.00 95.88 158 LYS A C 1
ATOM 1237 O O . LYS A 1 158 ? -15.491 0.617 17.690 1.00 95.88 158 LYS A O 1
ATOM 1242 N N . LEU A 1 159 ? -15.530 0.338 19.914 1.00 96.44 159 LEU A N 1
ATOM 1243 C CA . LEU A 1 159 ? -14.257 1.003 20.179 1.00 96.44 159 LEU A CA 1
ATOM 1244 C C . LEU A 1 159 ? -13.107 0.247 19.504 1.00 96.44 159 LEU A C 1
ATOM 1246 O O . LEU A 1 159 ? -12.341 0.858 18.766 1.00 96.44 159 LEU A O 1
ATOM 1250 N N . GLY A 1 160 ? -13.053 -1.078 19.665 1.00 95.62 160 GLY A N 1
ATOM 1251 C CA . GLY A 1 160 ? -12.065 -1.917 18.983 1.00 95.62 160 GLY A CA 1
ATOM 1252 C C . GLY A 1 160 ? -12.171 -1.856 17.454 1.00 95.62 160 GLY A C 1
ATOM 1253 O O . GLY A 1 160 ? -11.154 -1.776 16.765 1.00 95.62 160 GLY A O 1
ATOM 1254 N N . ASP A 1 161 ? -13.385 -1.838 16.901 1.00 95.94 161 ASP A N 1
ATOM 1255 C CA . ASP A 1 161 ? -13.598 -1.681 15.456 1.00 95.94 161 ASP A CA 1
ATOM 1256 C C . ASP A 1 161 ? -13.101 -0.319 14.947 1.00 95.94 161 ASP A C 1
ATOM 1258 O O . ASP A 1 161 ? -12.403 -0.261 13.933 1.00 95.94 161 ASP A O 1
ATOM 1262 N N . LEU A 1 162 ? -13.385 0.768 15.671 1.00 95.75 162 LEU A N 1
ATOM 1263 C CA . LEU A 1 162 ? -12.930 2.116 15.321 1.00 95.75 162 LEU A CA 1
ATOM 1264 C C . LEU A 1 162 ? -11.409 2.262 15.425 1.00 95.75 162 LEU A C 1
ATOM 1266 O O . LEU A 1 162 ? -10.786 2.881 14.563 1.00 95.75 162 LEU A O 1
ATOM 1270 N N . GLU A 1 163 ? -10.783 1.670 16.441 1.00 94.31 163 GLU A N 1
ATOM 1271 C CA . GLU A 1 163 ? -9.323 1.623 16.550 1.00 94.31 163 GLU A CA 1
ATOM 1272 C C . GLU A 1 163 ? -8.697 0.850 15.380 1.00 94.31 163 GLU A C 1
ATOM 1274 O O . GLU A 1 163 ? -7.697 1.285 14.802 1.00 94.31 163 GLU A O 1
ATOM 1279 N N . ASN A 1 164 ? -9.321 -0.256 14.964 1.00 96.38 164 ASN A N 1
ATOM 1280 C CA . ASN A 1 164 ? -8.901 -1.010 13.787 1.00 96.38 164 ASN A CA 1
ATOM 1281 C C . ASN A 1 164 ? -9.070 -0.207 12.491 1.00 96.38 164 ASN A C 1
ATOM 1283 O O . ASN A 1 164 ? -8.196 -0.259 11.624 1.00 96.38 164 ASN A O 1
ATOM 1287 N N . GLU A 1 165 ? -10.169 0.530 12.330 1.00 93.50 165 GLU A N 1
ATOM 1288 C CA . GLU A 1 165 ? -10.376 1.432 11.192 1.00 93.50 165 GLU A CA 1
ATOM 1289 C C . GLU A 1 165 ? -9.317 2.532 11.155 1.00 93.50 165 GLU A C 1
ATOM 1291 O O . GLU A 1 165 ? -8.685 2.726 10.118 1.00 93.50 165 GLU A O 1
ATOM 1296 N N . ARG A 1 166 ? -9.039 3.175 12.294 1.00 94.06 166 ARG A N 1
ATOM 1297 C CA . ARG A 1 166 ? -7.959 4.160 12.428 1.00 94.06 166 ARG A CA 1
ATOM 1298 C C . ARG A 1 166 ? -6.602 3.574 12.028 1.00 94.06 166 ARG A C 1
ATOM 1300 O O . ARG A 1 166 ? -5.830 4.203 11.310 1.00 94.06 166 ARG A O 1
ATOM 1307 N N . ALA A 1 167 ? -6.291 2.356 12.467 1.00 94.38 167 ALA A N 1
ATOM 1308 C CA . ALA A 1 167 ? -5.042 1.695 12.099 1.00 94.38 167 ALA A CA 1
ATOM 1309 C C . ALA A 1 167 ? -4.981 1.360 10.597 1.00 94.38 167 ALA A C 1
ATOM 1311 O O . ALA A 1 167 ? -3.920 1.478 9.977 1.00 94.38 167 ALA A O 1
ATOM 1312 N N . LYS A 1 168 ? -6.109 0.964 9.991 1.00 94.81 168 LYS A N 1
ATOM 1313 C CA . LYS A 1 168 ? -6.212 0.706 8.547 1.00 94.81 168 LYS A CA 1
ATOM 1314 C C . LYS A 1 168 ? -5.994 1.977 7.732 1.00 94.81 168 LYS A C 1
ATOM 1316 O O . LYS A 1 168 ? -5.201 1.933 6.796 1.00 94.81 168 LYS A O 1
ATOM 1321 N N . THR A 1 169 ? -6.639 3.088 8.094 1.00 93.38 169 THR A N 1
ATOM 1322 C CA . THR A 1 169 ? -6.485 4.359 7.370 1.00 93.38 169 THR A CA 1
ATOM 1323 C C . THR A 1 169 ? -5.046 4.861 7.433 1.00 93.38 169 THR A C 1
ATOM 1325 O O . THR A 1 169 ? -4.489 5.244 6.408 1.00 93.38 169 THR A O 1
ATOM 1328 N N . LEU A 1 170 ? -4.395 4.769 8.597 1.00 92.88 170 LEU A N 1
ATOM 1329 C CA . LEU A 1 170 ? -2.981 5.126 8.741 1.00 92.88 170 LEU A CA 1
ATOM 1330 C C . LEU A 1 170 ? -2.062 4.238 7.893 1.00 92.88 170 LEU A C 1
ATOM 1332 O O . LEU A 1 170 ? -1.169 4.757 7.222 1.00 92.88 170 LEU A O 1
ATOM 1336 N N . ARG A 1 171 ? -2.293 2.919 7.879 1.00 93.75 171 ARG A N 1
ATOM 1337 C CA . ARG A 1 171 ? -1.523 1.977 7.050 1.00 93.75 171 ARG A CA 1
ATOM 1338 C C . ARG A 1 171 ? -1.712 2.244 5.558 1.00 93.75 171 ARG A C 1
ATOM 1340 O O . ARG A 1 171 ? -0.761 2.143 4.790 1.00 93.75 171 ARG A O 1
ATOM 1347 N N . GLU A 1 172 ? -2.931 2.561 5.135 1.00 93.62 172 GLU A N 1
ATOM 1348 C CA . GLU A 1 172 ? -3.219 2.884 3.740 1.00 93.62 172 GLU A CA 1
ATOM 1349 C C . GLU A 1 172 ? -2.540 4.187 3.315 1.00 93.62 172 GLU A C 1
ATOM 1351 O O . GLU A 1 172 ? -1.918 4.233 2.255 1.00 93.62 172 GLU A O 1
ATOM 1356 N N . LEU A 1 173 ? -2.595 5.216 4.159 1.00 93.06 173 LEU A N 1
ATOM 1357 C CA . LEU A 1 173 ? -1.938 6.498 3.914 1.00 93.06 173 LEU A CA 1
ATOM 1358 C C . LEU A 1 173 ? -0.418 6.314 3.786 1.00 93.06 173 LEU A C 1
ATOM 1360 O O . LEU A 1 173 ? 0.193 6.813 2.841 1.00 93.06 173 LEU A O 1
ATOM 1364 N N . GLU A 1 174 ? 0.187 5.526 4.672 1.00 91.25 174 GLU A N 1
ATOM 1365 C CA . GLU A 1 174 ? 1.606 5.169 4.598 1.00 91.25 174 GLU A CA 1
ATOM 1366 C C . GLU A 1 174 ? 1.952 4.414 3.307 1.00 91.25 174 GLU A C 1
ATOM 1368 O O . GLU A 1 174 ? 2.875 4.801 2.590 1.00 91.25 174 GLU A O 1
ATOM 1373 N N . ALA A 1 175 ? 1.154 3.413 2.930 1.00 94.19 175 ALA A N 1
ATOM 1374 C CA . ALA A 1 175 ? 1.343 2.689 1.675 1.00 94.19 175 ALA A CA 1
ATOM 1375 C C . ALA A 1 175 ? 1.188 3.600 0.441 1.00 94.19 175 ALA A C 1
ATOM 1377 O O . ALA A 1 175 ? 1.895 3.432 -0.556 1.00 94.19 175 ALA A O 1
ATOM 1378 N N . GLN A 1 176 ? 0.280 4.580 0.479 1.00 91.81 176 GLN A N 1
ATOM 1379 C CA . GLN A 1 176 ? 0.151 5.587 -0.575 1.00 91.81 176 GLN A CA 1
ATOM 1380 C C . GLN A 1 176 ? 1.393 6.484 -0.643 1.00 91.81 176 GLN A C 1
ATOM 1382 O O . GLN A 1 176 ? 1.900 6.725 -1.741 1.00 91.81 176 GLN A O 1
ATOM 1387 N N . GLN A 1 177 ? 1.924 6.926 0.499 1.00 91.69 177 GLN A N 1
ATOM 1388 C CA . GLN A 1 177 ? 3.163 7.706 0.564 1.00 91.69 177 GLN A CA 1
ATOM 1389 C C . GLN A 1 177 ? 4.356 6.919 0.003 1.00 91.69 177 GLN A C 1
ATOM 1391 O O . GLN A 1 177 ? 5.122 7.453 -0.800 1.00 91.69 177 GLN A O 1
ATOM 1396 N N . GLU A 1 178 ? 4.495 5.638 0.346 1.00 92.06 178 GLU A N 1
ATOM 1397 C CA . GLU A 1 178 ? 5.539 4.765 -0.203 1.00 92.06 178 GLU A CA 1
ATOM 1398 C C . GLU A 1 178 ? 5.393 4.565 -1.714 1.00 92.06 178 GLU A C 1
ATOM 1400 O O . GLU A 1 178 ? 6.365 4.705 -2.460 1.00 92.06 178 GLU A O 1
ATOM 1405 N N . ARG A 1 179 ? 4.172 4.311 -2.203 1.00 93.62 179 ARG A N 1
ATOM 1406 C CA . ARG A 1 179 ? 3.898 4.212 -3.645 1.00 93.62 179 ARG A CA 1
ATOM 1407 C C . ARG A 1 179 ? 4.246 5.501 -4.377 1.00 93.62 179 ARG A C 1
ATOM 1409 O O . ARG A 1 179 ? 4.817 5.433 -5.462 1.00 93.62 179 ARG A O 1
ATOM 1416 N N . GLN A 1 180 ? 3.943 6.660 -3.797 1.00 92.94 180 GLN A N 1
ATOM 1417 C CA . GLN A 1 180 ? 4.318 7.950 -4.374 1.00 92.94 180 GLN A CA 1
ATOM 1418 C C . GLN A 1 180 ? 5.837 8.145 -4.391 1.00 92.94 180 GLN A C 1
ATOM 1420 O O . GLN A 1 180 ? 6.365 8.614 -5.396 1.00 92.94 180 GLN A O 1
ATOM 1425 N N . LYS A 1 181 ? 6.553 7.755 -3.330 1.00 94.31 181 LYS A N 1
ATOM 1426 C CA . LYS A 1 181 ? 8.025 7.799 -3.287 1.00 94.31 181 LYS A CA 1
ATOM 1427 C C . LYS A 1 181 ? 8.636 6.907 -4.372 1.00 94.31 181 LYS A C 1
ATOM 1429 O O . LYS A 1 181 ? 9.452 7.385 -5.154 1.00 94.31 181 LYS A O 1
ATOM 1434 N N . LEU A 1 182 ? 8.163 5.668 -4.501 1.00 94.50 182 LEU A N 1
ATOM 1435 C CA . LEU A 1 182 ? 8.606 4.742 -5.548 1.00 94.50 182 LEU A CA 1
ATOM 1436 C C . LEU A 1 182 ? 8.253 5.230 -6.957 1.00 94.50 182 LEU A C 1
ATOM 1438 O O . LEU A 1 182 ? 9.047 5.071 -7.880 1.00 94.50 182 LEU A O 1
ATOM 1442 N N . ALA A 1 183 ? 7.071 5.820 -7.147 1.00 94.44 183 ALA A N 1
ATOM 1443 C CA . ALA A 1 183 ? 6.672 6.390 -8.430 1.00 94.44 183 ALA A CA 1
ATOM 1444 C C . ALA A 1 183 ? 7.555 7.584 -8.809 1.00 94.44 183 ALA A C 1
ATOM 1446 O O . ALA A 1 183 ? 7.984 7.672 -9.955 1.00 94.44 183 ALA A O 1
ATOM 1447 N N . ARG A 1 184 ? 7.882 8.461 -7.850 1.00 94.19 184 ARG A N 1
ATOM 1448 C CA . ARG A 1 184 ? 8.821 9.574 -8.053 1.00 94.19 184 ARG A CA 1
ATOM 1449 C C . ARG A 1 184 ? 10.217 9.070 -8.395 1.00 94.19 184 ARG A C 1
ATOM 1451 O O . ARG A 1 184 ? 10.809 9.575 -9.337 1.00 94.19 184 ARG A O 1
ATOM 1458 N N . GLU A 1 185 ? 10.715 8.058 -7.692 1.00 94.44 185 GLU A N 1
ATOM 1459 C CA . GLU A 1 185 ? 12.023 7.467 -7.979 1.00 94.44 185 GLU A CA 1
ATOM 1460 C C . GLU A 1 185 ? 12.058 6.815 -9.369 1.00 94.44 185 GLU A C 1
ATOM 1462 O O . GLU A 1 185 ? 12.988 7.037 -10.139 1.00 94.44 185 GLU A O 1
ATOM 1467 N N . LYS A 1 186 ? 11.022 6.050 -9.734 1.00 95.25 186 LYS A N 1
ATOM 1468 C CA . LYS A 1 186 ? 10.899 5.476 -11.082 1.00 95.25 186 LYS A CA 1
ATOM 1469 C C . LYS A 1 186 ? 10.829 6.560 -12.153 1.00 95.25 186 LYS A C 1
ATOM 1471 O O . LYS A 1 186 ? 11.534 6.446 -13.147 1.00 95.25 186 LYS A O 1
ATOM 1476 N N . ALA A 1 187 ? 10.035 7.604 -11.930 1.00 93.25 187 ALA A N 1
ATOM 1477 C CA . ALA A 1 187 ? 9.920 8.727 -12.851 1.00 93.25 187 ALA A CA 1
ATOM 1478 C C . ALA A 1 187 ? 11.244 9.489 -12.994 1.00 93.25 187 ALA A C 1
ATOM 1480 O O . ALA A 1 187 ? 11.586 9.880 -14.101 1.00 93.25 187 ALA A O 1
ATOM 1481 N N . GLN A 1 188 ? 12.013 9.660 -11.913 1.00 92.62 188 GLN A N 1
ATOM 1482 C CA . GLN A 1 188 ? 13.353 10.254 -11.965 1.00 92.62 188 GLN A CA 1
ATOM 1483 C C . GLN A 1 188 ? 14.313 9.387 -12.778 1.00 92.62 188 GLN A C 1
ATOM 1485 O O . GLN A 1 188 ? 14.930 9.884 -13.711 1.00 92.62 188 GLN A O 1
ATOM 1490 N N . ARG A 1 189 ? 14.369 8.077 -12.512 1.00 92.12 189 ARG A N 1
ATOM 1491 C CA . ARG A 1 189 ? 15.204 7.159 -13.304 1.00 92.12 189 ARG A CA 1
ATOM 1492 C C . ARG A 1 189 ? 14.814 7.161 -14.778 1.00 92.12 189 ARG A C 1
ATOM 1494 O O . ARG A 1 189 ? 15.680 7.137 -15.643 1.00 92.12 189 ARG A O 1
ATOM 1501 N N . GLU A 1 190 ? 13.521 7.164 -15.078 1.00 91.56 190 GLU A N 1
ATOM 1502 C CA . GLU A 1 190 ? 13.040 7.218 -16.456 1.00 91.56 190 GLU A CA 1
ATOM 1503 C C . GLU A 1 190 ? 13.377 8.563 -17.106 1.00 91.56 190 GLU A C 1
ATOM 1505 O O . GLU A 1 190 ? 13.843 8.578 -18.240 1.00 91.56 190 GLU A O 1
ATOM 1510 N N . ALA A 1 191 ? 13.242 9.672 -16.375 1.00 91.31 191 ALA A N 1
ATOM 1511 C CA . ALA A 1 191 ? 13.648 10.997 -16.831 1.00 91.31 191 ALA A CA 1
ATOM 1512 C C . ALA A 1 191 ? 15.158 11.090 -17.095 1.00 91.31 191 ALA A C 1
ATOM 1514 O O . ALA A 1 191 ? 15.546 11.726 -18.070 1.00 91.31 191 ALA A O 1
ATOM 1515 N N . ASP A 1 192 ? 15.993 10.427 -16.292 1.00 91.44 192 ASP A N 1
ATOM 1516 C CA . ASP A 1 192 ? 17.448 10.375 -16.478 1.00 91.44 192 ASP A CA 1
ATOM 1517 C C . ASP A 1 192 ? 17.851 9.478 -17.661 1.00 91.44 192 ASP A C 1
ATOM 1519 O O . ASP A 1 192 ? 18.792 9.780 -18.398 1.00 91.44 192 ASP A O 1
ATOM 1523 N N . LEU A 1 193 ? 17.130 8.375 -17.887 1.00 91.75 193 LEU A N 1
ATOM 1524 C CA . LEU A 1 193 ? 17.386 7.452 -18.998 1.00 91.75 193 LEU A CA 1
ATOM 1525 C C . LEU A 1 193 ? 16.838 7.962 -20.333 1.00 91.75 193 LEU A C 1
ATOM 1527 O O . LEU A 1 193 ? 17.426 7.700 -21.383 1.00 91.75 193 LEU A O 1
ATOM 1531 N N . HIS A 1 194 ? 15.731 8.701 -20.310 1.00 92.25 194 HIS A N 1
ATOM 1532 C CA . HIS A 1 194 ? 15.093 9.258 -21.495 1.00 92.25 194 HIS A CA 1
ATOM 1533 C C . HIS A 1 194 ? 16.058 10.040 -22.415 1.00 92.25 194 HIS A C 1
ATOM 1535 O O . HIS A 1 194 ? 16.101 9.724 -23.608 1.00 92.25 194 HIS A O 1
ATOM 1541 N N . PRO A 1 195 ? 16.887 10.997 -21.940 1.00 92.94 195 PRO A N 1
ATOM 1542 C CA . PRO A 1 195 ? 17.827 11.713 -22.801 1.00 92.94 195 PRO A CA 1
ATOM 1543 C C . PRO A 1 195 ? 18.886 10.791 -23.412 1.00 92.94 195 PRO A C 1
ATOM 1545 O O . PRO A 1 195 ? 19.228 10.958 -24.582 1.00 92.94 195 PRO A O 1
ATOM 1548 N N . LEU A 1 196 ? 19.367 9.786 -22.672 1.00 91.75 196 LEU A N 1
ATOM 1549 C CA . LEU A 1 196 ? 20.333 8.816 -23.191 1.00 91.75 196 LEU A CA 1
ATOM 1550 C C . LEU A 1 196 ? 19.713 7.960 -24.302 1.00 91.75 196 LEU A C 1
ATOM 1552 O O . LEU A 1 196 ? 20.325 7.768 -25.352 1.00 91.75 196 LEU A O 1
ATOM 1556 N N . ILE A 1 197 ? 18.479 7.493 -24.103 1.00 92.44 197 ILE A N 1
ATOM 1557 C CA . ILE A 1 197 ? 17.732 6.735 -25.113 1.00 92.44 197 ILE A CA 1
ATOM 1558 C C . ILE A 1 197 ? 17.523 7.588 -26.371 1.00 92.44 197 ILE A C 1
ATOM 1560 O O . ILE A 1 197 ? 17.727 7.099 -27.485 1.00 92.44 197 ILE A O 1
ATOM 1564 N N . MET A 1 198 ? 17.169 8.869 -26.219 1.00 91.81 198 MET A N 1
ATOM 1565 C CA . MET A 1 198 ? 17.040 9.785 -27.355 1.00 91.81 198 MET A CA 1
ATOM 1566 C C . MET A 1 198 ? 18.375 10.013 -28.075 1.00 91.81 198 MET A C 1
ATOM 1568 O O . MET A 1 198 ? 18.398 10.010 -29.306 1.00 91.81 198 MET A O 1
ATOM 1572 N N . ALA A 1 199 ? 19.481 10.157 -27.341 1.00 93.19 199 ALA A N 1
ATOM 1573 C CA . ALA A 1 199 ? 20.812 10.317 -27.922 1.00 93.19 199 ALA A CA 1
ATOM 1574 C C . ALA A 1 199 ? 21.232 9.081 -28.732 1.00 93.19 199 ALA A C 1
ATOM 1576 O O . ALA A 1 199 ? 21.610 9.216 -29.894 1.00 93.19 199 ALA A O 1
ATOM 1577 N N . ILE A 1 200 ? 21.074 7.876 -28.171 1.00 93.81 200 ILE A N 1
ATOM 1578 C CA . ILE A 1 200 ? 21.377 6.612 -28.86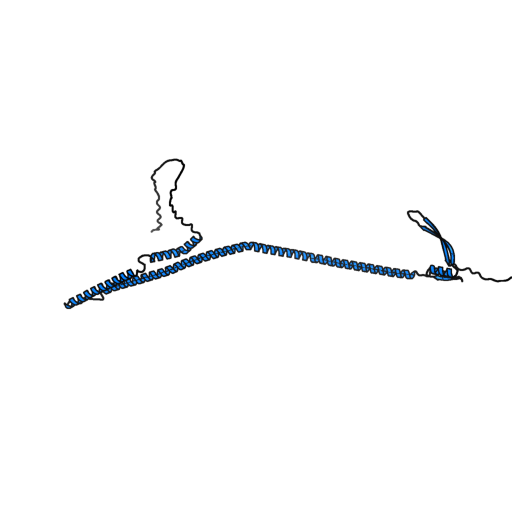2 1.00 93.81 200 ILE A CA 1
ATOM 1579 C C . ILE A 1 200 ? 20.530 6.475 -30.128 1.00 93.81 200 ILE A C 1
ATOM 1581 O O . ILE A 1 200 ? 21.050 6.140 -31.192 1.00 93.81 200 ILE A O 1
ATOM 1585 N N . LYS A 1 201 ? 19.226 6.761 -30.039 1.00 91.69 201 LYS A N 1
ATOM 1586 C CA . LYS A 1 201 ? 18.330 6.709 -31.200 1.00 91.69 201 LYS A CA 1
ATOM 1587 C C . LYS A 1 201 ? 18.749 7.717 -32.274 1.00 91.69 201 LYS A C 1
ATOM 1589 O O . LYS A 1 201 ? 18.758 7.372 -33.453 1.00 91.69 201 LYS A O 1
ATOM 1594 N N . GLY A 1 202 ? 19.148 8.923 -31.875 1.00 93.06 202 GLY A N 1
ATOM 1595 C CA . GLY A 1 202 ? 19.676 9.940 -32.784 1.00 93.06 202 GLY A CA 1
ATOM 1596 C C . GLY A 1 202 ? 20.989 9.522 -33.453 1.00 93.06 202 GLY A C 1
ATOM 1597 O O . GLY A 1 202 ? 21.163 9.727 -34.651 1.00 93.06 202 GLY A O 1
ATOM 1598 N N . GLU A 1 203 ? 21.908 8.887 -32.725 1.00 91.19 203 GLU A N 1
ATOM 1599 C CA . GLU A 1 203 ? 23.142 8.346 -33.306 1.00 91.19 203 GLU A CA 1
ATOM 1600 C C . GLU A 1 203 ? 22.879 7.198 -34.279 1.00 91.19 203 GLU A C 1
ATOM 1602 O O . GLU A 1 203 ? 23.505 7.138 -35.336 1.00 91.19 203 GLU A O 1
ATOM 1607 N N . GLN A 1 204 ? 21.948 6.298 -33.956 1.00 90.62 204 GLN A N 1
ATOM 1608 C CA . GLN A 1 204 ? 21.541 5.226 -34.865 1.00 90.62 204 GLN A CA 1
ATOM 1609 C C . GLN A 1 204 ? 20.938 5.785 -36.154 1.00 90.62 204 GLN A C 1
ATOM 1611 O O . GLN A 1 204 ? 21.285 5.315 -37.234 1.00 90.62 204 GLN A O 1
ATOM 1616 N N . GLN A 1 205 ? 20.096 6.818 -36.054 1.00 88.50 205 GLN A N 1
ATOM 1617 C CA . GLN A 1 205 ? 19.558 7.513 -37.224 1.00 88.50 205 GLN A CA 1
ATOM 1618 C C . GLN A 1 205 ? 20.674 8.130 -38.069 1.00 88.50 205 GLN A C 1
ATOM 1620 O O . GLN A 1 205 ? 20.724 7.884 -39.268 1.00 88.50 205 GLN A O 1
ATOM 1625 N N . LYS A 1 206 ? 21.631 8.833 -37.451 1.00 91.56 206 LYS A N 1
ATOM 1626 C CA . LYS A 1 206 ? 22.788 9.397 -38.167 1.00 91.56 206 LYS A CA 1
ATOM 1627 C C . LYS A 1 206 ? 23.644 8.327 -38.846 1.00 91.56 206 LYS A C 1
ATOM 1629 O O . LYS A 1 206 ? 24.082 8.530 -39.972 1.00 91.56 206 LYS A O 1
ATOM 1634 N N . LYS A 1 207 ? 23.886 7.191 -38.185 1.00 91.50 207 LYS A N 1
ATOM 1635 C CA . LYS A 1 207 ? 24.620 6.060 -38.779 1.00 91.50 207 LYS A CA 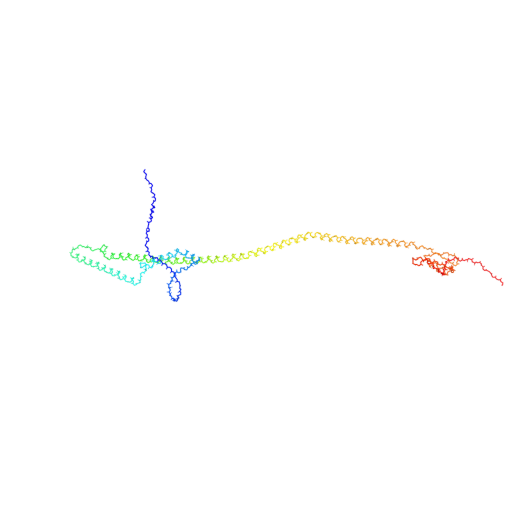1
ATOM 1636 C C . LYS A 1 207 ? 23.871 5.480 -39.978 1.00 91.50 207 LYS A C 1
ATOM 1638 O O . LYS A 1 207 ? 24.481 5.289 -41.022 1.00 91.50 207 LYS A O 1
ATOM 1643 N N . ALA A 1 208 ? 22.560 5.275 -39.853 1.00 88.94 208 ALA A N 1
ATOM 1644 C CA . ALA A 1 208 ? 21.723 4.800 -40.952 1.00 88.94 208 ALA A CA 1
ATOM 1645 C C . ALA A 1 208 ? 21.693 5.795 -42.127 1.00 88.94 208 ALA A C 1
ATOM 1647 O O . ALA A 1 208 ? 21.752 5.388 -43.284 1.00 88.94 208 ALA A O 1
ATOM 1648 N N . GLU A 1 209 ? 21.651 7.101 -41.851 1.00 88.94 209 GLU A N 1
ATOM 1649 C CA . GLU A 1 209 ? 21.746 8.143 -42.879 1.00 88.94 209 GLU A CA 1
ATOM 1650 C C . GLU A 1 209 ? 23.108 8.130 -43.583 1.00 88.94 209 GLU A C 1
ATOM 1652 O O . GLU A 1 209 ? 23.159 8.197 -44.809 1.00 88.94 209 GLU A O 1
ATOM 1657 N N . GLN A 1 210 ? 24.208 8.001 -42.837 1.00 85.69 210 GLN A N 1
ATOM 1658 C CA . GLN A 1 210 ? 25.553 7.899 -43.411 1.00 85.69 210 GLN A CA 1
ATOM 1659 C C . GLN A 1 210 ? 25.707 6.660 -44.292 1.00 85.69 210 GLN A C 1
ATOM 1661 O O . GLN A 1 210 ? 26.224 6.773 -45.400 1.00 85.69 210 GLN A O 1
ATOM 1666 N N . GLU A 1 211 ? 25.216 5.508 -43.836 1.00 90.56 211 GLU A N 1
ATOM 1667 C CA . GLU A 1 211 ? 25.228 4.265 -44.608 1.00 90.56 211 GLU A CA 1
ATOM 1668 C C . GLU A 1 211 ? 24.366 4.377 -45.874 1.00 90.56 211 GLU A C 1
ATOM 1670 O O . GLU A 1 211 ? 24.765 3.936 -46.951 1.00 90.56 211 GLU A O 1
ATOM 1675 N N . ALA A 1 212 ? 23.212 5.044 -45.790 1.00 89.56 212 ALA A N 1
ATOM 1676 C CA . ALA A 1 212 ? 22.387 5.325 -46.960 1.00 89.56 212 ALA A CA 1
ATOM 1677 C C . ALA A 1 212 ? 23.095 6.263 -47.954 1.00 89.56 212 ALA A C 1
ATOM 1679 O O . ALA A 1 212 ? 22.994 6.064 -49.166 1.00 89.56 212 ALA A O 1
ATOM 1680 N N . ILE A 1 213 ? 23.823 7.275 -47.470 1.00 89.69 213 ILE A N 1
ATOM 1681 C CA . ILE A 1 213 ? 24.616 8.179 -48.315 1.00 89.69 213 ILE A CA 1
ATOM 1682 C C . ILE A 1 213 ? 25.775 7.423 -48.973 1.00 89.69 213 ILE A C 1
ATOM 1684 O O . ILE A 1 213 ? 25.969 7.562 -50.180 1.00 89.69 213 ILE A O 1
ATOM 1688 N N . SER A 1 214 ? 26.518 6.600 -48.228 1.00 84.81 214 SER A N 1
ATOM 1689 C CA . SER A 1 214 ? 27.619 5.811 -48.793 1.00 84.81 214 SER A CA 1
ATOM 1690 C C . SER A 1 214 ? 27.115 4.781 -49.798 1.00 84.81 214 SER A C 1
ATOM 1692 O O . SER A 1 214 ? 27.695 4.652 -50.870 1.00 84.81 214 SER A O 1
ATOM 1694 N N . ALA A 1 215 ? 25.994 4.111 -49.518 1.00 89.75 215 ALA A N 1
ATOM 1695 C CA . ALA A 1 215 ? 25.375 3.176 -50.450 1.00 89.75 215 ALA A CA 1
ATOM 1696 C C . ALA A 1 215 ? 24.933 3.868 -51.750 1.00 89.75 215 ALA A C 1
ATOM 1698 O O . ALA A 1 215 ? 25.128 3.311 -52.831 1.00 89.75 215 ALA A O 1
ATOM 1699 N N . LYS A 1 216 ? 24.389 5.092 -51.666 1.00 87.88 216 LYS A N 1
ATOM 1700 C CA . LYS A 1 216 ? 24.076 5.911 -52.849 1.00 87.88 216 LYS A CA 1
ATOM 1701 C C . LYS A 1 216 ? 25.335 6.288 -53.623 1.00 87.88 216 LYS A C 1
ATOM 1703 O O . LYS A 1 216 ? 25.388 6.067 -54.825 1.00 87.88 216 LYS A O 1
ATOM 1708 N N . TYR A 1 217 ? 26.368 6.770 -52.936 1.00 84.50 217 TYR A N 1
ATOM 1709 C CA . TYR A 1 217 ? 27.640 7.115 -53.568 1.00 84.50 217 TYR A CA 1
ATOM 1710 C C . TYR A 1 217 ? 28.283 5.908 -54.266 1.00 84.50 217 TYR A C 1
ATOM 1712 O O . TYR A 1 217 ? 28.779 6.018 -55.385 1.00 84.50 217 TYR A O 1
ATOM 1720 N N . GLU A 1 218 ? 28.254 4.729 -53.646 1.00 84.88 218 GLU A N 1
ATOM 1721 C CA . GLU A 1 218 ? 28.713 3.499 -54.285 1.00 84.88 218 GLU A CA 1
ATOM 1722 C C . GLU A 1 218 ? 27.846 3.100 -55.478 1.00 84.88 218 GLU A C 1
ATOM 1724 O O . GLU A 1 218 ? 28.381 2.662 -56.494 1.00 84.88 218 GLU A O 1
ATOM 1729 N N . ALA A 1 219 ? 26.521 3.216 -55.368 1.00 82.94 219 ALA A N 1
ATOM 1730 C CA . ALA A 1 219 ? 25.608 2.918 -56.466 1.00 82.94 219 ALA A CA 1
ATOM 1731 C C . ALA A 1 219 ? 25.861 3.829 -57.674 1.00 82.94 219 ALA A C 1
ATOM 1733 O O . ALA A 1 219 ? 25.903 3.327 -58.794 1.00 82.94 219 ALA A O 1
ATOM 1734 N N . ASP A 1 220 ? 26.115 5.118 -57.443 1.00 84.69 220 ASP A N 1
ATOM 1735 C CA . ASP A 1 220 ? 26.393 6.098 -58.496 1.00 84.69 220 ASP A CA 1
ATOM 1736 C C . ASP A 1 220 ? 27.786 5.900 -59.129 1.00 84.69 220 ASP A C 1
ATOM 1738 O O . ASP A 1 220 ? 27.958 6.113 -60.328 1.00 84.69 220 ASP A O 1
ATOM 1742 N N . ASN A 1 221 ? 28.787 5.428 -58.370 1.00 79.38 221 ASN A N 1
ATOM 1743 C CA . ASN A 1 221 ? 30.148 5.186 -58.883 1.00 79.38 221 ASN A CA 1
ATOM 1744 C C . ASN A 1 221 ? 30.370 3.786 -59.490 1.00 79.38 221 ASN A C 1
ATOM 1746 O O . ASN A 1 221 ? 31.296 3.588 -60.285 1.00 79.38 221 ASN A O 1
ATOM 1750 N N . LYS A 1 222 ? 29.543 2.793 -59.144 1.00 80.50 222 LYS A N 1
ATOM 1751 C CA . LYS A 1 222 ? 29.563 1.449 -59.752 1.00 80.50 222 LYS A CA 1
ATOM 1752 C C . LYS A 1 222 ? 29.447 1.461 -61.287 1.00 80.50 222 LYS A C 1
ATOM 1754 O O . LYS A 1 222 ? 30.282 0.811 -61.912 1.00 80.50 222 LYS A O 1
ATOM 1759 N N . PRO A 1 223 ? 28.506 2.176 -61.936 1.00 75.56 223 PRO A N 1
ATOM 1760 C CA . PRO A 1 223 ? 28.437 2.198 -63.398 1.00 75.56 223 PRO A CA 1
ATOM 1761 C C . PRO A 1 223 ? 29.690 2.821 -64.019 1.00 75.56 223 PRO A C 1
ATOM 1763 O O . PRO A 1 223 ? 30.246 2.242 -64.945 1.00 75.56 223 PRO A O 1
ATOM 1766 N N . THR A 1 224 ? 30.196 3.921 -63.456 1.00 79.25 224 THR A N 1
ATOM 1767 C CA . THR A 1 224 ? 31.399 4.612 -63.945 1.00 79.25 224 THR A CA 1
ATOM 1768 C C . THR A 1 224 ? 32.648 3.737 -63.847 1.00 79.25 224 THR A C 1
ATOM 1770 O O . THR A 1 224 ? 33.428 3.645 -64.791 1.00 79.25 224 THR A O 1
ATOM 1773 N N . SER A 1 225 ? 32.846 3.046 -62.719 1.00 77.06 225 SER A N 1
ATOM 1774 C CA . SER A 1 225 ? 33.985 2.129 -62.553 1.00 77.06 225 SER A CA 1
ATOM 1775 C C . SER A 1 225 ? 33.908 0.919 -63.491 1.00 77.06 225 SER A C 1
ATOM 1777 O O . SER A 1 225 ? 34.922 0.528 -64.069 1.00 77.06 225 SER A O 1
ATOM 1779 N N . LEU A 1 226 ? 32.712 0.359 -63.697 1.00 80.75 226 LEU A N 1
ATOM 1780 C CA . LEU A 1 226 ? 32.492 -0.716 -64.666 1.00 80.75 226 LEU A CA 1
ATOM 1781 C C . LEU A 1 226 ? 32.705 -0.241 -66.108 1.00 80.75 226 LEU A C 1
ATOM 1783 O O . LEU A 1 226 ? 33.252 -0.983 -66.922 1.00 80.75 226 LEU A O 1
ATOM 1787 N N . GLU A 1 227 ? 32.286 0.978 -66.444 1.00 84.81 227 GLU A N 1
ATOM 1788 C CA . GLU A 1 227 ? 32.511 1.579 -67.759 1.00 84.81 227 GLU A CA 1
ATOM 1789 C C . GLU A 1 227 ? 34.007 1.761 -68.037 1.00 84.81 227 GLU A C 1
ATOM 1791 O O . GLU A 1 227 ? 34.486 1.301 -69.075 1.00 84.81 227 GLU A O 1
ATOM 1796 N N . LEU A 1 228 ? 34.760 2.306 -67.074 1.00 81.94 228 LEU A N 1
ATOM 1797 C CA . LEU A 1 228 ? 36.216 2.439 -67.171 1.00 81.94 228 LEU A CA 1
ATOM 1798 C C . LEU A 1 228 ? 36.913 1.080 -67.330 1.00 81.94 228 LEU A C 1
ATOM 1800 O O . LEU A 1 228 ? 37.752 0.928 -68.215 1.00 81.94 228 LEU A O 1
ATOM 1804 N N . ASP A 1 229 ? 36.563 0.068 -66.531 1.00 86.38 229 ASP A N 1
ATOM 1805 C CA . ASP A 1 229 ? 37.151 -1.277 -66.654 1.00 86.38 229 ASP A CA 1
ATOM 1806 C C . ASP A 1 229 ? 36.852 -1.913 -68.026 1.00 86.38 229 ASP A C 1
ATOM 1808 O O . ASP A 1 229 ? 37.728 -2.498 -68.674 1.00 86.38 229 ASP A O 1
ATOM 1812 N N . ASN A 1 230 ? 35.627 -1.742 -68.528 1.00 89.12 230 ASN A N 1
ATOM 1813 C CA . ASN A 1 230 ? 35.260 -2.180 -69.872 1.00 89.12 230 ASN A CA 1
ATOM 1814 C C . ASN A 1 230 ? 36.057 -1.440 -70.956 1.00 89.12 230 ASN A C 1
ATOM 1816 O O . ASN A 1 230 ? 36.479 -2.061 -71.936 1.00 89.12 230 ASN A O 1
ATOM 1820 N N . GLU A 1 231 ? 36.285 -0.137 -70.798 1.00 89.19 231 GLU A N 1
ATOM 1821 C CA . GLU A 1 231 ? 37.095 0.652 -71.722 1.00 89.19 231 GLU A CA 1
ATOM 1822 C C . GLU A 1 231 ? 38.565 0.216 -71.710 1.00 89.19 231 GLU A C 1
ATOM 1824 O O . GLU A 1 231 ? 39.129 -0.025 -72.780 1.00 89.19 231 GLU A O 1
ATOM 1829 N N . TYR A 1 232 ? 39.162 -0.010 -70.536 1.00 85.38 232 TYR A N 1
ATOM 1830 C CA . TYR A 1 232 ? 40.517 -0.561 -70.411 1.00 85.38 232 TYR A CA 1
ATOM 1831 C C . TYR A 1 232 ? 40.650 -1.919 -71.107 1.00 85.38 232 TYR A C 1
ATOM 1833 O O . TYR A 1 232 ? 41.595 -2.145 -71.872 1.00 85.38 232 TYR A O 1
ATOM 1841 N N . LYS A 1 233 ? 39.681 -2.821 -70.914 1.00 89.38 233 LYS A N 1
ATOM 1842 C CA . LYS A 1 233 ? 39.644 -4.117 -71.610 1.00 89.38 233 LYS A CA 1
ATOM 1843 C C . LYS A 1 233 ? 39.552 -3.938 -73.126 1.00 89.38 233 LYS A C 1
ATOM 1845 O O . LYS A 1 233 ? 40.297 -4.592 -73.859 1.00 89.38 233 LYS A O 1
ATOM 1850 N N . ARG A 1 234 ? 38.694 -3.030 -73.607 1.00 88.00 234 ARG A N 1
ATOM 1851 C CA . ARG A 1 234 ? 38.567 -2.703 -75.041 1.00 88.00 234 ARG A CA 1
ATOM 1852 C C . ARG A 1 234 ? 39.857 -2.114 -75.610 1.00 88.00 234 ARG A C 1
ATOM 1854 O O . ARG A 1 234 ? 40.263 -2.512 -76.699 1.00 88.00 234 ARG A O 1
ATOM 1861 N N . ALA A 1 235 ? 40.521 -1.213 -74.890 1.00 85.56 235 ALA A N 1
ATOM 1862 C CA . ALA A 1 235 ? 41.802 -0.639 -75.291 1.00 85.56 235 ALA A CA 1
ATOM 1863 C C . ALA A 1 235 ? 42.892 -1.719 -75.396 1.00 85.56 235 ALA A C 1
ATOM 1865 O O . ALA A 1 235 ? 43.601 -1.780 -76.400 1.00 85.56 235 ALA A O 1
ATOM 1866 N N . GLY A 1 236 ? 42.958 -2.636 -74.425 1.00 87.81 236 GLY A N 1
ATOM 1867 C CA . GLY A 1 236 ? 43.870 -3.780 -74.469 1.00 87.81 236 GLY A CA 1
ATOM 1868 C C . GLY A 1 236 ? 43.610 -4.714 -75.657 1.00 87.81 236 GLY A C 1
ATOM 1869 O O . GLY A 1 236 ? 44.555 -5.197 -76.279 1.00 87.81 236 GLY A O 1
ATOM 1870 N N . VAL A 1 237 ? 42.344 -4.947 -76.023 1.00 87.50 237 VAL A N 1
ATOM 1871 C CA . VAL A 1 237 ? 41.992 -5.702 -77.241 1.00 87.50 237 VAL A CA 1
ATOM 1872 C C . VAL A 1 237 ? 42.457 -4.962 -78.495 1.00 87.50 237 VAL A C 1
ATOM 1874 O O . VAL A 1 237 ? 43.178 -5.549 -79.295 1.00 87.50 237 VAL A O 1
ATOM 1877 N N . ARG A 1 238 ? 42.161 -3.662 -78.623 1.00 88.94 238 ARG A N 1
ATOM 1878 C CA . ARG A 1 238 ? 42.606 -2.841 -79.766 1.00 88.94 238 ARG A CA 1
ATOM 1879 C C . ARG A 1 238 ? 44.124 -2.848 -79.933 1.00 88.94 238 ARG A C 1
ATOM 1881 O O . ARG A 1 238 ? 44.610 -2.933 -81.056 1.00 88.94 238 ARG A O 1
ATOM 1888 N N . GLN A 1 239 ? 44.877 -2.789 -78.835 1.00 89.88 239 GLN A N 1
ATOM 1889 C CA . GLN A 1 239 ? 46.337 -2.862 -78.875 1.00 89.88 239 GLN A CA 1
ATOM 1890 C C . GLN A 1 239 ? 46.823 -4.219 -79.400 1.00 89.88 239 GLN A C 1
ATOM 1892 O O . GLN A 1 239 ? 47.726 -4.264 -80.236 1.00 89.88 239 GLN A O 1
ATOM 1897 N N . ARG A 1 240 ? 46.213 -5.326 -78.951 1.00 89.06 240 ARG A N 1
ATOM 1898 C CA . ARG A 1 240 ? 46.538 -6.669 -79.460 1.00 89.06 240 ARG A CA 1
ATOM 1899 C C . ARG A 1 240 ? 46.153 -6.830 -80.927 1.00 89.06 240 ARG A C 1
ATOM 1901 O O . ARG A 1 240 ? 46.943 -7.380 -81.688 1.00 89.06 240 ARG A O 1
ATOM 1908 N N . ASP A 1 241 ? 45.001 -6.311 -81.338 1.00 89.44 241 ASP A N 1
ATOM 1909 C CA . ASP A 1 241 ? 44.558 -6.341 -82.734 1.00 89.44 241 ASP A CA 1
ATOM 1910 C C . ASP A 1 241 ? 45.496 -5.536 -83.638 1.00 89.44 241 ASP A C 1
ATOM 1912 O O . ASP A 1 241 ? 45.887 -6.015 -84.706 1.00 89.44 241 ASP A O 1
ATOM 1916 N N . ALA A 1 242 ? 45.928 -4.352 -83.192 1.00 88.94 242 ALA A N 1
ATOM 1917 C CA . ALA A 1 242 ? 46.917 -3.541 -83.894 1.00 88.94 242 ALA A CA 1
ATOM 1918 C C . ALA A 1 242 ? 48.273 -4.260 -83.995 1.00 88.94 242 ALA A C 1
ATOM 1920 O O . ALA A 1 242 ? 48.862 -4.310 -85.076 1.00 88.94 242 ALA A O 1
ATOM 1921 N N . ALA A 1 243 ? 48.741 -4.889 -82.911 1.00 89.12 243 ALA A N 1
ATOM 1922 C CA . ALA A 1 243 ? 49.969 -5.685 -82.913 1.00 89.12 243 ALA A CA 1
ATOM 1923 C C . ALA A 1 243 ? 49.870 -6.909 -83.845 1.00 89.12 243 ALA A C 1
ATOM 1925 O O . ALA A 1 243 ? 50.812 -7.212 -84.582 1.00 89.12 243 ALA A O 1
ATOM 1926 N N . ALA A 1 244 ? 48.718 -7.585 -83.877 1.00 88.25 244 ALA A N 1
ATOM 1927 C CA . ALA A 1 244 ? 48.447 -8.680 -84.805 1.00 88.25 244 ALA A CA 1
ATOM 1928 C C . ALA A 1 244 ? 48.379 -8.192 -86.263 1.00 88.25 244 ALA A C 1
ATOM 1930 O O . ALA A 1 244 ? 48.845 -8.879 -87.174 1.00 88.25 244 ALA A O 1
ATOM 1931 N N . GLY A 1 245 ? 47.822 -7.002 -86.506 1.00 89.88 245 GLY A N 1
ATOM 1932 C CA . GLY A 1 245 ? 47.841 -6.330 -87.807 1.00 89.88 245 GLY A CA 1
ATOM 1933 C C . GLY A 1 245 ? 49.263 -6.028 -88.283 1.00 89.88 245 GLY A C 1
ATOM 1934 O O . GLY A 1 245 ? 49.639 -6.432 -89.383 1.00 89.88 245 GLY A O 1
ATOM 1935 N N . ALA A 1 246 ? 50.082 -5.409 -87.430 1.00 88.31 246 ALA A N 1
ATOM 1936 C CA . ALA A 1 246 ? 51.485 -5.116 -87.719 1.00 88.31 246 ALA A CA 1
ATOM 1937 C C . ALA A 1 246 ? 52.304 -6.391 -87.982 1.00 88.31 246 ALA A C 1
ATOM 1939 O O . ALA A 1 246 ? 53.079 -6.448 -88.935 1.00 88.31 246 ALA A O 1
ATOM 1940 N N . SER A 1 247 ? 52.080 -7.447 -87.193 1.00 88.56 247 SER A N 1
ATOM 1941 C CA . SER A 1 247 ? 52.744 -8.745 -87.377 1.00 88.56 247 SER A CA 1
ATOM 1942 C C . SER A 1 247 ? 52.389 -9.381 -88.724 1.00 88.56 247 SER A C 1
ATOM 1944 O O . SER A 1 247 ? 53.272 -9.869 -89.430 1.00 88.56 247 SER A O 1
ATOM 1946 N N . ARG A 1 248 ? 51.110 -9.328 -89.128 1.00 89.12 248 ARG A N 1
ATOM 1947 C CA . ARG A 1 248 ? 50.662 -9.809 -90.447 1.00 89.12 248 ARG A CA 1
ATOM 1948 C C . ARG A 1 248 ? 51.289 -9.020 -91.596 1.00 89.12 248 ARG A C 1
ATOM 1950 O O . ARG A 1 248 ? 51.735 -9.629 -92.565 1.00 89.12 248 ARG A O 1
ATOM 1957 N N . ALA A 1 249 ? 51.362 -7.694 -91.480 1.00 87.62 249 ALA A N 1
ATOM 1958 C CA . ALA A 1 249 ? 52.007 -6.845 -92.481 1.00 87.62 249 ALA A CA 1
ATOM 1959 C C . ALA A 1 249 ? 53.514 -7.137 -92.599 1.00 87.62 249 ALA A C 1
ATOM 1961 O O . ALA A 1 249 ? 54.034 -7.271 -93.705 1.00 87.62 249 ALA A O 1
ATOM 1962 N N . SER A 1 250 ? 54.201 -7.314 -91.466 1.00 88.12 250 SER A N 1
ATOM 1963 C CA . SER A 1 250 ? 55.618 -7.694 -91.434 1.00 88.12 250 SER A CA 1
ATOM 1964 C C . SER A 1 250 ? 55.860 -9.040 -92.124 1.00 88.12 250 SER A C 1
ATOM 1966 O O . SER A 1 250 ? 56.710 -9.137 -93.007 1.00 88.12 250 SER A O 1
ATOM 1968 N N . ALA A 1 251 ? 55.041 -10.055 -91.819 1.00 85.00 251 ALA A N 1
ATOM 1969 C CA . ALA A 1 251 ? 55.125 -11.355 -92.480 1.00 85.00 251 ALA A CA 1
ATOM 1970 C C . ALA A 1 251 ? 54.912 -11.247 -94.001 1.00 85.00 251 ALA A C 1
ATOM 1972 O O . ALA A 1 251 ? 55.668 -11.840 -94.770 1.00 85.00 251 ALA A O 1
ATOM 1973 N N . ALA A 1 252 ? 53.925 -10.463 -94.452 1.00 88.12 252 ALA A N 1
ATOM 1974 C CA . ALA A 1 252 ? 53.685 -10.227 -95.876 1.00 88.12 252 ALA A CA 1
ATOM 1975 C C . ALA A 1 252 ? 54.900 -9.586 -96.572 1.00 88.12 252 ALA A C 1
ATOM 1977 O O . ALA A 1 252 ? 55.288 -10.035 -97.653 1.00 88.12 252 ALA A O 1
ATOM 1978 N N . ASN A 1 253 ? 55.544 -8.605 -95.929 1.00 87.38 253 ASN A N 1
ATOM 1979 C CA . ASN A 1 253 ? 56.776 -7.996 -96.433 1.00 87.38 253 ASN A CA 1
ATOM 1980 C C . ASN A 1 253 ? 57.920 -9.015 -96.519 1.00 87.38 253 ASN A C 1
ATOM 1982 O O . ASN A 1 253 ? 58.596 -9.078 -97.542 1.00 87.38 253 ASN A O 1
ATOM 1986 N N . SER A 1 254 ? 58.112 -9.862 -95.502 1.00 85.44 254 SER A N 1
ATOM 1987 C CA . SER A 1 254 ? 59.128 -10.924 -95.540 1.00 85.44 254 SER A CA 1
ATOM 1988 C C . SER A 1 254 ? 58.904 -11.903 -96.699 1.00 85.44 254 SER A C 1
ATOM 1990 O O . SER A 1 254 ? 59.854 -12.232 -97.411 1.00 85.44 254 SER A O 1
ATOM 1992 N N . TYR A 1 255 ? 57.658 -12.325 -96.945 1.00 86.12 255 TYR A N 1
ATOM 1993 C CA . TYR A 1 255 ? 57.324 -13.185 -98.088 1.00 86.12 255 TYR A CA 1
ATOM 1994 C C . TYR A 1 255 ? 57.570 -12.500 -99.440 1.00 86.12 255 TYR A C 1
ATOM 1996 O O . TYR A 1 255 ? 58.024 -13.153 -100.383 1.00 86.12 255 TYR A O 1
ATOM 2004 N N . ALA A 1 256 ? 57.278 -11.200 -99.553 1.00 80.00 256 ALA A N 1
ATOM 2005 C CA . ALA A 1 256 ? 57.547 -10.428 -100.764 1.00 80.00 256 ALA A CA 1
ATOM 2006 C C . ALA A 1 256 ? 59.057 -10.319 -101.042 1.00 80.00 256 ALA A C 1
ATOM 2008 O O . ALA A 1 256 ? 59.487 -10.570 -102.169 1.00 80.00 256 ALA A O 1
ATOM 2009 N N . SER A 1 257 ? 59.862 -10.035 -100.014 1.00 82.19 257 SER A N 1
ATOM 2010 C CA . SER A 1 257 ? 61.324 -9.958 -100.116 1.00 82.19 257 SER A CA 1
ATOM 2011 C C . SER A 1 257 ? 61.959 -11.298 -100.499 1.00 82.19 257 SER A C 1
ATOM 2013 O O . SER A 1 257 ? 62.820 -11.333 -101.377 1.00 82.19 257 SER A O 1
ATOM 2015 N N . ALA A 1 258 ? 61.501 -12.412 -99.914 1.00 77.88 258 ALA A N 1
ATOM 2016 C CA . ALA A 1 258 ? 61.984 -13.750 -100.271 1.00 77.88 258 ALA A CA 1
ATOM 2017 C C . ALA A 1 258 ? 61.743 -14.064 -101.760 1.00 77.88 258 ALA A C 1
ATOM 2019 O O . ALA A 1 258 ? 62.660 -14.459 -102.477 1.00 77.88 258 ALA A O 1
ATOM 2020 N N . ARG A 1 259 ? 60.535 -13.767 -102.263 1.00 77.06 259 ARG A N 1
ATOM 2021 C CA . ARG A 1 259 ? 60.190 -13.943 -103.684 1.00 77.06 259 ARG A CA 1
ATOM 2022 C C . ARG A 1 259 ? 61.005 -13.075 -104.641 1.00 77.06 259 ARG A C 1
ATOM 2024 O O . ARG A 1 259 ? 61.110 -13.438 -105.812 1.00 77.06 259 ARG A O 1
ATOM 2031 N N . ALA A 1 260 ? 61.507 -11.924 -104.197 1.00 71.75 260 ALA A N 1
ATOM 2032 C CA . ALA A 1 260 ? 62.370 -11.073 -105.011 1.00 71.75 260 ALA A CA 1
ATOM 2033 C C . ALA A 1 260 ? 63.787 -11.659 -105.120 1.00 71.75 260 ALA A C 1
ATOM 2035 O O . ALA A 1 260 ? 64.331 -11.720 -106.221 1.00 71.75 260 ALA A O 1
ATOM 2036 N N . HIS A 1 261 ? 64.341 -12.157 -104.010 1.00 69.81 261 HIS A N 1
ATOM 2037 C CA . HIS A 1 261 ? 65.686 -12.740 -103.960 1.00 69.81 261 HIS A CA 1
ATOM 2038 C C . HIS A 1 261 ? 65.819 -14.027 -104.796 1.00 69.81 261 HIS A C 1
ATOM 2040 O O . HIS A 1 261 ? 66.861 -14.273 -105.399 1.00 69.81 261 HIS A O 1
ATOM 2046 N N . ASP A 1 262 ? 64.757 -14.832 -104.906 1.00 66.69 262 ASP A N 1
ATOM 2047 C CA . ASP A 1 262 ? 64.771 -16.040 -105.748 1.00 66.69 262 ASP A CA 1
ATOM 2048 C C . ASP A 1 262 ? 64.940 -15.735 -107.251 1.00 66.69 262 ASP A C 1
ATOM 2050 O O . ASP A 1 262 ? 65.419 -16.579 -108.008 1.00 66.69 262 ASP A O 1
ATOM 2054 N N . ARG A 1 263 ? 64.570 -14.530 -107.709 1.00 62.88 263 ARG A N 1
ATOM 2055 C CA . ARG A 1 263 ? 64.602 -14.150 -109.136 1.00 62.88 263 ARG A CA 1
ATOM 2056 C C . ARG A 1 263 ? 65.944 -13.574 -109.588 1.00 62.88 263 ARG A C 1
ATOM 2058 O O . ARG A 1 263 ? 66.212 -13.575 -110.784 1.00 62.88 263 ARG A O 1
ATOM 2065 N N . SER A 1 264 ? 66.771 -13.080 -108.667 1.00 61.19 264 SER A N 1
ATOM 2066 C CA . SER A 1 264 ? 68.020 -12.367 -108.978 1.00 61.19 264 SER A CA 1
ATOM 2067 C C . SER A 1 264 ? 69.248 -13.269 -109.169 1.00 61.19 264 SER A C 1
ATOM 2069 O O . SER A 1 264 ? 70.324 -12.765 -109.456 1.00 61.19 264 SER A O 1
ATOM 2071 N N . ASN A 1 265 ? 69.120 -14.596 -109.062 1.00 60.75 265 ASN A N 1
ATOM 2072 C CA . ASN A 1 265 ? 70.219 -15.547 -109.303 1.00 60.75 265 ASN A CA 1
ATOM 2073 C C . ASN A 1 265 ? 70.365 -15.933 -110.795 1.00 60.75 265 ASN A C 1
ATOM 2075 O O . ASN A 1 265 ? 70.524 -17.113 -111.129 1.00 60.75 265 ASN A O 1
ATOM 2079 N N . ALA A 1 266 ? 70.286 -14.967 -111.714 1.00 61.97 266 ALA A N 1
ATOM 2080 C CA . ALA A 1 266 ? 70.586 -15.208 -113.126 1.00 61.97 266 ALA A CA 1
ATOM 2081 C C . ALA A 1 266 ? 72.098 -15.476 -113.299 1.00 61.97 266 ALA A C 1
ATOM 2083 O O . ALA A 1 266 ? 72.931 -14.861 -112.640 1.00 61.97 266 ALA A O 1
ATOM 2084 N N . ARG A 1 267 ? 72.482 -16.437 -114.152 1.00 67.69 267 ARG A N 1
ATOM 2085 C CA . ARG A 1 267 ? 73.893 -16.802 -114.400 1.00 67.69 267 ARG A CA 1
ATOM 2086 C C . ARG A 1 267 ? 74.606 -15.737 -115.244 1.00 67.69 267 ARG A C 1
ATOM 2088 O O . ARG A 1 267 ? 74.809 -15.941 -116.435 1.00 67.69 267 ARG A O 1
ATOM 2095 N N . GLU A 1 268 ? 74.928 -14.602 -114.631 1.00 70.69 268 GLU A N 1
ATOM 2096 C CA . GLU A 1 268 ? 75.433 -13.396 -115.305 1.00 70.69 268 GLU A CA 1
ATOM 2097 C C . GLU A 1 268 ? 76.926 -13.454 -115.686 1.00 70.69 268 GLU A C 1
ATOM 2099 O O . GLU A 1 268 ? 77.347 -12.777 -116.622 1.00 70.69 268 GLU A O 1
ATOM 2104 N N . PHE A 1 269 ? 77.744 -14.278 -115.025 1.00 72.56 269 PHE A N 1
ATOM 2105 C CA . PHE A 1 269 ? 79.200 -14.281 -115.228 1.00 72.56 269 PHE A CA 1
ATOM 2106 C C . PHE A 1 269 ? 79.627 -15.365 -116.214 1.00 72.56 269 PHE A C 1
ATOM 2108 O O . PHE A 1 269 ? 79.250 -16.513 -116.046 1.00 72.56 269 PHE A O 1
ATOM 2115 N N . THR A 1 270 ? 80.450 -15.056 -117.217 1.00 78.69 270 THR A N 1
ATOM 2116 C CA . THR A 1 270 ? 80.903 -16.049 -118.214 1.00 78.69 270 THR A CA 1
ATOM 2117 C C . THR A 1 270 ? 82.427 -16.172 -118.217 1.00 78.69 270 THR A C 1
ATOM 2119 O O . THR A 1 270 ? 83.119 -15.158 -118.231 1.00 78.69 270 THR A O 1
ATOM 2122 N N . ALA A 1 271 ? 82.956 -17.399 -118.229 1.00 78.56 271 ALA A N 1
ATOM 2123 C CA . ALA A 1 271 ? 84.389 -17.686 -118.365 1.00 78.56 271 ALA A CA 1
ATOM 2124 C C . ALA A 1 271 ? 84.671 -18.642 -119.536 1.00 78.56 271 ALA A C 1
ATOM 2126 O O . ALA A 1 271 ? 83.764 -19.324 -120.002 1.00 78.56 271 ALA A O 1
ATOM 2127 N N . TRP A 1 272 ? 85.914 -18.679 -120.023 1.00 79.31 272 TRP A N 1
ATOM 2128 C CA . TRP A 1 272 ? 86.302 -19.415 -121.235 1.00 79.31 272 TRP A CA 1
ATOM 2129 C C . TRP A 1 272 ? 87.286 -20.549 -120.917 1.00 79.31 272 TRP A C 1
ATOM 2131 O O . TRP A 1 272 ? 88.158 -20.367 -120.069 1.00 79.31 272 TRP A O 1
ATOM 2141 N N . ASP A 1 273 ? 87.162 -21.693 -121.592 1.00 78.81 273 ASP A N 1
ATOM 2142 C CA . ASP A 1 273 ? 88.118 -22.812 -121.499 1.00 78.81 273 ASP A CA 1
ATOM 2143 C C . ASP A 1 273 ? 89.332 -22.643 -122.447 1.00 78.81 273 ASP A C 1
ATOM 2145 O O . ASP A 1 273 ? 89.373 -21.717 -123.261 1.00 78.81 273 ASP A O 1
ATOM 2149 N N . GLU A 1 274 ? 90.312 -23.554 -122.367 1.00 68.19 274 GLU A N 1
ATOM 2150 C CA . GLU A 1 274 ? 91.538 -23.582 -123.197 1.00 68.19 274 GLU A CA 1
ATOM 2151 C C . GLU A 1 274 ? 91.265 -23.640 -124.710 1.00 68.19 274 GLU A C 1
ATOM 2153 O O . GLU A 1 274 ? 92.094 -23.222 -125.520 1.00 68.19 274 GLU A O 1
ATOM 2158 N N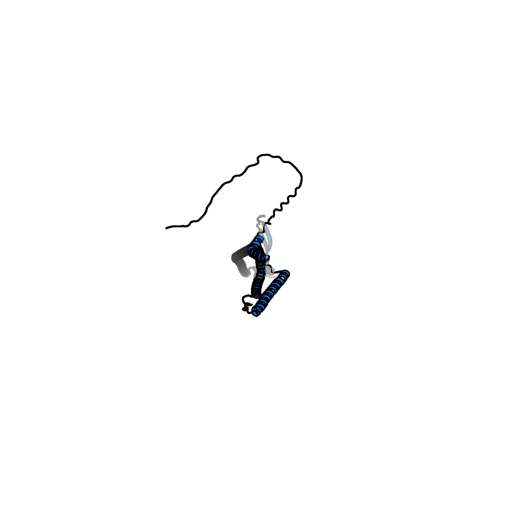 . HIS A 1 275 ? 90.095 -24.141 -125.102 1.00 68.44 275 HIS A N 1
ATOM 2159 C CA . HIS A 1 275 ? 89.672 -24.278 -126.493 1.00 68.44 275 HIS A CA 1
ATOM 2160 C C . HIS A 1 275 ? 88.818 -23.093 -126.969 1.00 68.44 275 HIS A C 1
ATOM 2162 O O . HIS A 1 275 ? 88.490 -22.997 -128.153 1.00 68.44 275 HIS A O 1
ATOM 2168 N N . GLY A 1 276 ? 88.495 -22.159 -126.071 1.00 71.38 276 GLY A N 1
ATOM 2169 C CA . GLY A 1 276 ? 87.698 -20.978 -126.356 1.00 71.38 276 GLY A CA 1
ATOM 2170 C C . GLY A 1 276 ? 86.187 -21.216 -126.369 1.00 71.38 276 GLY A C 1
ATOM 2171 O O . GLY A 1 276 ? 85.497 -20.489 -127.087 1.00 71.38 276 GLY A O 1
ATOM 2172 N N . ASN A 1 277 ? 85.660 -22.151 -125.570 1.00 75.69 277 ASN A N 1
ATOM 2173 C CA . ASN A 1 277 ? 84.225 -22.315 -125.302 1.00 75.69 277 ASN A CA 1
ATOM 2174 C C . ASN A 1 277 ? 83.776 -21.507 -124.064 1.00 75.69 277 ASN A C 1
ATOM 2176 O O . ASN A 1 277 ? 84.459 -21.547 -123.036 1.00 75.69 277 ASN A O 1
ATOM 2180 N N . PRO A 1 278 ? 82.636 -20.787 -124.124 1.00 79.88 278 PRO A N 1
ATOM 2181 C CA . PRO A 1 278 ? 82.119 -20.004 -123.002 1.00 79.88 278 PRO A CA 1
ATOM 2182 C C . PRO A 1 278 ? 81.254 -20.838 -122.038 1.00 79.88 278 PRO A C 1
ATOM 2184 O O . PRO A 1 278 ? 80.363 -21.572 -122.462 1.00 79.88 278 PRO A O 1
ATOM 2187 N N . HIS A 1 279 ? 81.450 -20.646 -120.732 1.00 77.25 279 HIS A N 1
ATOM 2188 C CA . HIS A 1 279 ? 80.695 -21.270 -119.641 1.00 77.25 279 HIS A CA 1
ATOM 2189 C C . HIS A 1 279 ? 80.081 -20.208 -118.706 1.00 77.25 279 HIS A C 1
ATOM 2191 O O . HIS A 1 279 ? 80.831 -19.389 -118.167 1.00 77.25 279 HIS A O 1
ATOM 2197 N N . PRO A 1 280 ? 78.747 -20.202 -118.491 1.00 79.25 280 PRO A N 1
ATOM 2198 C CA . PRO A 1 280 ? 78.071 -19.250 -117.609 1.00 79.25 280 PRO A CA 1
ATOM 2199 C C . PRO A 1 280 ? 77.990 -19.731 -116.146 1.00 79.25 280 PRO A C 1
ATOM 2201 O O . PRO A 1 280 ? 77.696 -20.893 -115.859 1.00 79.25 280 PRO A O 1
ATOM 2204 N N . PHE A 1 281 ? 78.152 -18.801 -115.211 1.00 74.44 281 PHE A N 1
ATOM 2205 C CA . PHE A 1 281 ? 78.230 -18.986 -113.766 1.00 74.44 281 PHE A CA 1
ATOM 2206 C C . PHE A 1 281 ? 77.321 -17.985 -113.039 1.00 74.44 281 PHE A C 1
ATOM 2208 O O . PHE A 1 281 ? 77.165 -16.836 -113.443 1.00 74.44 281 PHE A O 1
ATOM 2215 N N . ALA A 1 282 ? 76.729 -18.429 -111.927 1.00 72.81 282 ALA A N 1
ATOM 2216 C CA . ALA A 1 282 ? 75.869 -17.602 -111.071 1.00 72.81 282 ALA A CA 1
ATOM 2217 C C . ALA A 1 282 ? 76.645 -16.627 -110.175 1.00 72.81 282 ALA A C 1
ATOM 2219 O O . ALA A 1 282 ? 76.061 -15.712 -109.611 1.00 72.81 282 ALA A O 1
ATOM 2220 N N . THR A 1 283 ? 77.953 -16.825 -110.013 1.00 76.00 283 THR A N 1
ATOM 2221 C CA . THR A 1 283 ? 78.795 -15.974 -109.172 1.00 76.00 283 THR A CA 1
ATOM 2222 C C . THR A 1 283 ? 80.110 -15.667 -109.873 1.00 76.00 283 THR A C 1
ATOM 2224 O O . THR A 1 283 ? 80.704 -16.532 -110.521 1.00 76.00 283 THR A O 1
ATOM 2227 N N . GLU A 1 284 ? 80.592 -14.439 -109.700 1.00 73.44 284 GLU A N 1
ATOM 2228 C CA . 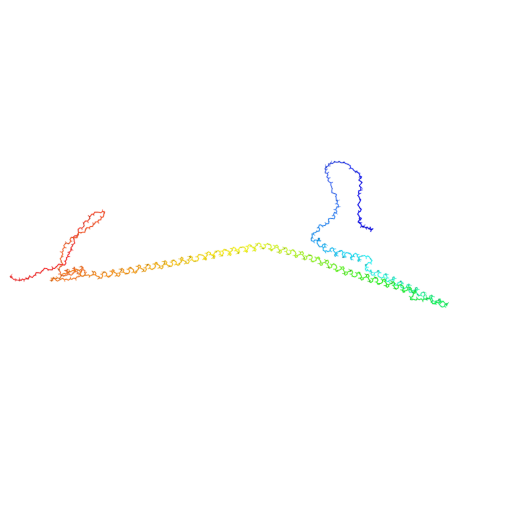GLU A 1 284 ? 81.850 -13.963 -110.280 1.00 73.44 284 GLU A CA 1
ATOM 2229 C C . GLU A 1 284 ? 83.037 -14.827 -109.842 1.00 73.44 284 GLU A C 1
ATOM 2231 O O . GLU A 1 284 ? 83.857 -15.245 -110.655 1.00 73.44 284 GLU A O 1
ATOM 2236 N N . LYS A 1 285 ? 83.084 -15.193 -108.554 1.00 79.12 285 LYS A N 1
ATOM 2237 C CA . LYS A 1 285 ? 84.141 -16.049 -107.996 1.00 79.12 285 LYS A CA 1
ATOM 2238 C C . LYS A 1 285 ? 84.227 -17.408 -108.693 1.00 79.12 285 LYS A C 1
ATOM 2240 O O . LYS A 1 285 ? 85.335 -17.899 -108.895 1.00 79.12 285 LYS A O 1
ATOM 2245 N N . ALA A 1 286 ? 83.089 -17.999 -109.067 1.00 78.38 286 ALA A N 1
ATOM 2246 C CA . ALA A 1 286 ? 83.073 -19.267 -109.790 1.00 78.38 286 ALA A CA 1
ATOM 2247 C C . ALA A 1 286 ? 83.626 -19.110 -111.218 1.00 78.38 286 ALA A C 1
ATOM 2249 O O . ALA A 1 286 ? 84.431 -19.934 -111.646 1.00 78.38 286 ALA A O 1
ATOM 2250 N N . ALA A 1 287 ? 83.282 -18.018 -111.912 1.00 78.38 287 ALA A N 1
ATOM 2251 C CA . ALA A 1 287 ? 83.827 -17.710 -113.236 1.00 78.38 287 ALA A CA 1
ATOM 2252 C C . ALA A 1 287 ? 85.347 -17.446 -113.200 1.00 78.38 287 ALA A C 1
ATOM 2254 O O . ALA A 1 287 ? 86.088 -17.963 -114.036 1.00 78.38 287 ALA A O 1
ATOM 2255 N N . ILE A 1 288 ? 85.832 -16.696 -112.203 1.00 76.62 288 ILE A N 1
ATOM 2256 C CA . ILE A 1 288 ? 87.266 -16.409 -112.017 1.00 76.62 288 ILE A CA 1
ATOM 2257 C C . ILE A 1 288 ? 88.059 -17.697 -111.765 1.00 76.62 288 ILE A C 1
ATOM 2259 O O . ILE A 1 288 ? 89.110 -17.905 -112.372 1.00 76.62 288 ILE A O 1
ATOM 2263 N N . ALA A 1 289 ? 87.570 -18.562 -110.870 1.00 80.44 289 ALA A N 1
ATOM 2264 C CA . ALA A 1 289 ? 88.229 -19.830 -110.566 1.00 80.44 289 ALA A CA 1
ATOM 2265 C C . ALA A 1 289 ? 88.344 -20.717 -111.817 1.00 80.44 289 ALA A C 1
ATOM 2267 O O . ALA A 1 289 ? 89.414 -21.268 -112.076 1.00 80.44 289 ALA A O 1
ATOM 2268 N N . TYR A 1 290 ? 87.277 -20.777 -112.622 1.00 81.81 290 TYR A N 1
ATOM 2269 C CA . TYR A 1 290 ? 87.256 -21.525 -113.878 1.00 81.81 290 TYR A CA 1
ATOM 2270 C C . TYR A 1 290 ? 88.293 -21.007 -114.886 1.00 81.81 290 TYR A C 1
ATOM 2272 O O . TYR A 1 290 ? 89.077 -21.780 -115.431 1.00 81.81 290 TYR A O 1
ATOM 2280 N N . ALA A 1 291 ? 88.368 -19.689 -115.084 1.00 77.44 291 ALA A N 1
ATOM 2281 C CA . ALA A 1 291 ? 89.325 -19.084 -116.013 1.00 77.44 291 ALA A CA 1
ATOM 2282 C C . ALA A 1 291 ? 90.793 -19.285 -115.597 1.00 77.44 291 ALA A C 1
ATOM 2284 O O . ALA A 1 291 ? 91.663 -19.489 -116.443 1.00 77.44 291 ALA A O 1
ATOM 2285 N N . LYS A 1 292 ? 91.084 -19.256 -114.289 1.00 79.31 292 LYS A N 1
ATOM 2286 C CA . LYS A 1 292 ? 92.434 -19.535 -113.769 1.00 79.31 292 LYS A CA 1
ATOM 2287 C C . LYS A 1 292 ? 92.852 -20.985 -113.997 1.00 79.31 292 LYS A C 1
ATOM 2289 O O . LYS A 1 292 ? 94.005 -21.222 -114.340 1.00 79.31 292 LYS A O 1
ATOM 2294 N N . GLN A 1 293 ? 91.931 -21.936 -113.832 1.00 79.88 293 GLN A N 1
ATOM 2295 C CA . GLN A 1 293 ? 92.208 -23.358 -114.047 1.00 79.88 293 GLN A CA 1
ATOM 2296 C C . GLN A 1 293 ? 92.563 -23.666 -115.508 1.00 79.88 293 GLN A C 1
ATOM 2298 O O . GLN A 1 293 ? 93.450 -24.474 -115.755 1.00 79.88 293 GLN A O 1
ATOM 2303 N N . HIS A 1 294 ? 91.912 -22.989 -116.453 1.00 76.12 294 HIS A N 1
ATOM 2304 C CA . HIS A 1 294 ? 92.110 -23.179 -117.893 1.00 76.12 294 HIS A CA 1
ATOM 2305 C C . HIS A 1 294 ? 93.160 -22.244 -118.511 1.00 76.12 294 HIS A C 1
ATOM 2307 O O . HIS A 1 294 ? 93.266 -22.142 -119.730 1.00 76.12 294 HIS A O 1
ATOM 2313 N N . GLY A 1 295 ? 93.920 -21.505 -117.695 1.00 71.69 295 GLY A N 1
ATOM 2314 C CA . GLY A 1 295 ? 94.965 -20.601 -118.187 1.00 71.69 295 GLY A CA 1
ATOM 2315 C C . GLY A 1 295 ? 94.459 -19.445 -119.065 1.00 71.69 295 GLY A C 1
ATOM 2316 O O . GLY A 1 295 ? 95.260 -18.767 -119.702 1.00 71.69 295 GLY A O 1
ATOM 2317 N N . THR A 1 296 ? 93.146 -19.194 -119.098 1.00 74.25 296 THR A N 1
ATOM 2318 C CA . THR A 1 296 ? 92.499 -18.103 -119.852 1.00 74.25 296 THR A CA 1
ATOM 2319 C C . THR A 1 296 ? 92.352 -16.826 -119.023 1.00 74.25 296 THR A C 1
ATOM 2321 O O . THR A 1 296 ? 91.805 -15.820 -119.480 1.00 74.25 296 THR A O 1
ATOM 2324 N N . TRP A 1 297 ? 92.845 -16.841 -117.786 1.00 74.38 297 TRP A N 1
ATOM 2325 C CA . TRP A 1 297 ? 92.890 -15.672 -116.923 1.00 74.38 297 TRP A CA 1
ATOM 2326 C C . TRP A 1 297 ? 93.946 -14.678 -117.409 1.00 74.38 297 TRP A C 1
ATOM 2328 O O . TRP A 1 297 ? 95.143 -14.959 -117.373 1.00 74.38 297 TRP A O 1
ATOM 2338 N N . LYS A 1 298 ? 93.502 -13.499 -117.847 1.00 69.50 298 LYS A N 1
ATOM 2339 C CA . LYS A 1 298 ? 94.391 -12.397 -118.217 1.00 69.50 298 LYS A CA 1
ATOM 2340 C C . LYS A 1 298 ? 94.547 -11.479 -117.020 1.00 69.50 298 LYS A C 1
ATOM 2342 O O . LYS A 1 298 ? 93.570 -10.869 -116.593 1.00 69.50 298 LYS A O 1
ATOM 2347 N N . GLU A 1 299 ? 95.757 -11.416 -116.474 1.00 70.94 299 GLU A N 1
ATOM 2348 C CA . GLU A 1 299 ? 96.096 -10.475 -115.409 1.00 70.94 299 GLU A CA 1
ATOM 2349 C C . GLU A 1 299 ? 96.338 -9.089 -116.007 1.00 70.94 299 GLU A C 1
ATOM 2351 O O . GLU A 1 299 ? 97.193 -8.915 -116.874 1.00 70.94 299 GLU A O 1
ATOM 2356 N N . GLU A 1 300 ? 95.584 -8.105 -115.532 1.00 62.84 300 GLU A N 1
ATOM 2357 C CA . GLU A 1 300 ? 95.757 -6.697 -115.870 1.00 62.84 300 GLU A CA 1
ATOM 2358 C C . GLU A 1 300 ? 95.925 -5.910 -114.572 1.00 62.84 300 GLU A C 1
ATOM 2360 O O . GLU A 1 300 ? 95.237 -6.146 -113.573 1.00 62.84 300 GLU A O 1
ATOM 2365 N N . ASP A 1 301 ? 96.863 -4.967 -114.568 1.00 58.31 301 ASP A N 1
ATOM 2366 C CA . ASP A 1 301 ? 97.017 -4.047 -113.449 1.00 58.31 301 ASP A CA 1
ATOM 2367 C C . ASP A 1 301 ? 95.833 -3.072 -113.479 1.00 58.31 301 ASP A C 1
ATOM 2369 O O . ASP A 1 301 ? 95.805 -2.103 -114.238 1.00 58.31 301 ASP A O 1
ATOM 2373 N N . VAL A 1 302 ? 94.813 -3.365 -112.670 1.00 59.09 302 VAL A N 1
ATOM 2374 C CA . VAL A 1 302 ? 93.616 -2.537 -112.565 1.00 59.09 302 VAL A CA 1
ATOM 2375 C C . VAL A 1 302 ? 93.906 -1.437 -111.554 1.00 59.09 302 VAL A C 1
ATOM 2377 O O . VAL A 1 302 ? 94.096 -1.679 -110.357 1.00 59.09 302 VAL A O 1
ATOM 2380 N N . VAL A 1 303 ? 93.952 -0.207 -112.056 1.00 59.12 303 VAL A N 1
ATOM 2381 C CA . VAL A 1 303 ? 94.030 1.001 -111.239 1.00 59.12 303 VAL A CA 1
ATOM 2382 C C . VAL A 1 303 ? 92.627 1.296 -110.721 1.00 59.12 303 VAL A C 1
ATOM 2384 O O . VAL A 1 303 ? 91.746 1.685 -111.483 1.00 59.12 303 VAL A O 1
ATOM 2387 N N . GLU A 1 304 ? 92.404 1.083 -109.426 1.00 59.34 304 GLU A N 1
ATOM 2388 C CA . GLU A 1 304 ? 91.146 1.438 -108.778 1.00 59.34 304 GLU A CA 1
ATOM 2389 C C . GLU A 1 304 ? 91.319 2.802 -108.105 1.00 59.34 304 GLU A C 1
ATOM 2391 O O . GLU A 1 304 ? 92.020 2.945 -107.096 1.00 59.34 304 GLU A O 1
ATOM 2396 N N . THR A 1 305 ? 90.712 3.826 -108.702 1.00 54.62 305 THR A N 1
ATOM 2397 C CA . THR A 1 305 ? 90.628 5.166 -108.115 1.00 54.62 305 THR A CA 1
ATOM 2398 C C . THR A 1 305 ? 89.384 5.211 -107.246 1.00 54.62 305 THR A C 1
ATOM 2400 O O . THR A 1 305 ? 88.267 5.193 -107.756 1.00 54.62 305 THR A O 1
ATOM 2403 N N . THR A 1 306 ? 89.569 5.246 -105.927 1.00 60.81 306 THR A N 1
ATOM 2404 C CA . THR A 1 306 ? 88.458 5.502 -105.005 1.00 60.81 306 THR A CA 1
ATOM 2405 C C . THR A 1 306 ? 88.463 6.984 -104.659 1.00 60.81 306 THR A C 1
ATOM 2407 O O . THR A 1 306 ? 89.416 7.484 -104.054 1.00 60.81 306 THR A O 1
ATOM 2410 N N . GLU A 1 307 ? 87.413 7.688 -105.074 1.00 58.38 307 GLU A N 1
ATOM 2411 C CA . GLU A 1 307 ? 87.149 9.057 -104.641 1.00 58.38 307 GLU A CA 1
ATOM 2412 C C . GLU A 1 307 ? 86.267 9.003 -103.395 1.00 58.38 307 GLU A C 1
ATOM 2414 O O . GLU A 1 307 ? 85.149 8.490 -103.436 1.00 58.38 307 GLU A O 1
ATOM 2419 N N . SER A 1 308 ? 86.782 9.511 -102.279 1.00 58.09 308 SER A N 1
ATOM 2420 C CA . SER A 1 308 ? 86.013 9.686 -101.051 1.00 58.09 308 SER A CA 1
ATOM 2421 C C . SER A 1 308 ? 85.978 11.165 -100.695 1.00 58.09 308 SER A C 1
ATOM 2423 O O . SER A 1 308 ? 87.012 11.819 -100.545 1.00 58.09 308 SER A O 1
ATOM 2425 N N . GLU A 1 309 ? 84.768 11.697 -100.585 1.00 53.62 309 GLU A N 1
ATOM 2426 C CA . GLU A 1 309 ? 84.501 13.076 -100.204 1.00 53.62 309 GLU A CA 1
ATOM 2427 C C . GLU A 1 309 ? 84.042 13.094 -98.748 1.00 53.62 309 GLU A C 1
ATOM 2429 O O . GLU A 1 309 ? 83.163 12.326 -98.358 1.00 53.62 309 GLU A O 1
ATOM 2434 N N . ASN A 1 310 ? 84.689 13.915 -97.921 1.00 58.03 310 ASN A N 1
ATOM 2435 C CA . ASN A 1 310 ? 84.341 14.047 -96.513 1.00 58.03 310 ASN A CA 1
ATOM 2436 C C . ASN A 1 310 ? 84.474 15.517 -96.100 1.00 58.03 310 ASN A C 1
ATOM 2438 O O . ASN A 1 310 ? 85.503 16.141 -96.373 1.00 58.03 310 ASN A O 1
ATOM 2442 N N . GLU A 1 311 ? 83.446 16.055 -95.436 1.00 55.81 311 GLU A N 1
ATOM 2443 C CA . GLU A 1 311 ? 83.248 17.501 -95.201 1.00 55.81 311 GLU A CA 1
ATOM 2444 C C . GLU A 1 311 ? 84.377 18.189 -94.410 1.00 55.81 311 GLU A C 1
ATOM 2446 O O . GLU A 1 311 ? 84.481 19.411 -94.425 1.00 55.81 311 GLU A O 1
ATOM 2451 N N . ILE A 1 312 ? 85.253 17.428 -93.744 1.00 58.59 312 ILE A N 1
ATOM 2452 C CA . ILE A 1 312 ? 86.277 17.957 -92.826 1.00 58.59 312 ILE A CA 1
ATOM 2453 C C . ILE A 1 312 ? 87.685 18.013 -93.454 1.00 58.59 312 ILE A C 1
ATOM 2455 O O . ILE A 1 312 ? 88.476 18.871 -93.079 1.00 58.59 312 ILE A O 1
ATOM 2459 N N . ASN A 1 313 ? 88.014 17.145 -94.420 1.00 58.59 313 ASN A N 1
ATOM 2460 C CA . ASN A 1 313 ? 89.385 17.003 -94.951 1.00 58.59 313 ASN A CA 1
ATOM 2461 C C . ASN A 1 313 ? 89.526 17.302 -96.457 1.00 58.59 313 ASN A C 1
ATOM 2463 O O . ASN A 1 313 ? 90.616 17.148 -97.008 1.00 58.59 313 ASN A O 1
ATOM 2467 N N . GLY A 1 314 ? 88.456 17.748 -97.125 1.00 62.91 314 GLY A N 1
ATOM 2468 C CA . GLY A 1 314 ? 88.461 18.002 -98.569 1.00 62.91 314 GLY A CA 1
ATOM 2469 C C . GLY A 1 314 ? 88.567 16.722 -99.411 1.00 62.91 314 GLY A C 1
ATOM 2470 O O . GLY A 1 314 ? 88.723 15.612 -98.893 1.00 62.91 314 GLY A O 1
ATOM 2471 N N . LYS A 1 315 ? 88.432 16.866 -100.736 1.00 54.94 315 LYS A N 1
ATOM 2472 C CA . LYS A 1 315 ? 88.399 15.741 -101.682 1.00 54.94 315 LYS A CA 1
ATOM 2473 C C . LYS A 1 315 ? 89.706 14.942 -101.599 1.00 54.94 315 LYS A C 1
ATOM 2475 O O . LYS A 1 315 ? 90.766 15.450 -101.956 1.00 54.94 315 LYS A O 1
ATOM 2480 N N . THR A 1 316 ? 89.631 13.695 -101.134 1.00 54.94 316 THR A N 1
ATOM 2481 C CA . THR A 1 316 ? 90.792 12.801 -101.036 1.00 54.94 316 THR A CA 1
ATOM 2482 C C . THR A 1 316 ? 90.659 11.683 -102.063 1.00 54.94 316 THR A C 1
ATOM 2484 O O . THR A 1 316 ? 89.713 10.897 -102.044 1.00 54.94 316 THR A O 1
ATOM 2487 N N . SER A 1 317 ? 91.609 11.632 -102.997 1.00 54.25 317 SER A N 1
ATOM 2488 C CA . SER A 1 317 ? 91.721 10.566 -103.993 1.00 54.25 317 SER A CA 1
ATOM 2489 C C . SER A 1 317 ? 92.796 9.577 -103.558 1.00 54.25 317 SER A C 1
ATOM 2491 O O . SER A 1 317 ? 93.966 9.943 -103.426 1.00 54.25 317 SER A O 1
ATOM 2493 N N . SER A 1 318 ? 92.407 8.322 -103.351 1.00 51.25 318 SER A N 1
ATOM 2494 C CA . SER A 1 318 ? 93.328 7.218 -103.084 1.00 51.25 318 SER A CA 1
ATOM 2495 C C . SER A 1 318 ? 93.379 6.325 -104.319 1.00 51.25 318 SER A C 1
ATOM 2497 O O . SER A 1 318 ? 92.402 5.642 -104.634 1.00 51.25 318 SER A O 1
ATOM 2499 N N . THR A 1 319 ? 94.528 6.292 -104.988 1.00 55.34 319 THR A N 1
ATOM 2500 C CA . THR A 1 319 ? 94.780 5.373 -106.101 1.00 55.34 319 THR A CA 1
ATOM 2501 C C . THR A 1 319 ? 95.488 4.133 -105.570 1.00 55.34 319 THR A C 1
ATOM 2503 O O . THR A 1 319 ? 96.610 4.227 -105.069 1.00 55.34 319 THR A O 1
ATOM 2506 N N . LYS A 1 320 ? 94.847 2.963 -105.675 1.00 57.47 320 LYS A N 1
ATOM 2507 C CA . LYS A 1 320 ? 95.485 1.672 -105.387 1.00 57.47 320 LYS A CA 1
ATOM 2508 C C . LYS A 1 320 ? 95.567 0.844 -106.662 1.00 57.47 320 LYS A C 1
ATOM 2510 O O . LYS A 1 320 ? 94.557 0.551 -107.296 1.00 57.47 320 LYS A O 1
ATOM 2515 N N . THR A 1 321 ? 96.778 0.435 -107.014 1.00 56.62 321 THR A N 1
ATOM 2516 C CA . THR A 1 321 ? 97.015 -0.531 -108.088 1.00 56.62 321 THR A CA 1
ATOM 2517 C C . THR A 1 321 ? 96.818 -1.929 -107.511 1.00 56.62 321 THR A C 1
ATOM 2519 O O . THR A 1 321 ? 97.598 -2.358 -106.658 1.00 56.62 321 THR A O 1
ATOM 2522 N N . LYS A 1 322 ? 95.762 -2.637 -107.928 1.00 60.72 322 LYS A N 1
ATOM 2523 C CA . LYS A 1 322 ? 95.555 -4.049 -107.580 1.00 60.72 322 LYS A CA 1
ATOM 2524 C C . LYS A 1 322 ? 95.804 -4.918 -108.808 1.00 60.72 322 LYS A C 1
ATOM 2526 O O . LYS A 1 322 ? 95.445 -4.545 -109.921 1.00 60.72 322 LYS A O 1
ATOM 2531 N N . LYS A 1 323 ? 96.399 -6.095 -108.598 1.00 57.31 323 LYS A N 1
ATOM 2532 C CA . LYS A 1 323 ? 96.471 -7.152 -109.616 1.00 57.31 323 LYS A CA 1
ATOM 2533 C C . LYS A 1 323 ? 95.042 -7.638 -109.873 1.00 57.31 323 LYS A C 1
ATOM 2535 O O . LYS A 1 323 ? 94.496 -8.405 -109.080 1.00 57.31 323 LYS A O 1
ATOM 2540 N N . GLY A 1 324 ? 94.408 -7.096 -110.905 1.00 62.41 324 GLY A N 1
ATOM 2541 C CA . GLY A 1 324 ? 93.102 -7.519 -111.387 1.00 62.41 324 GLY A CA 1
ATOM 2542 C C . GLY A 1 324 ? 93.261 -8.475 -112.562 1.00 62.41 324 GLY A C 1
ATOM 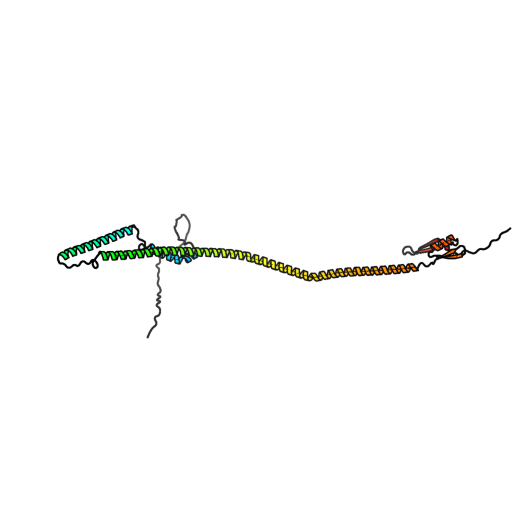2543 O O . GLY A 1 324 ? 94.365 -8.805 -112.988 1.00 62.41 324 GLY A O 1
ATOM 2544 N N . GLY A 1 325 ? 92.150 -8.963 -113.084 1.00 64.44 325 GLY A N 1
ATOM 2545 C CA . GLY A 1 325 ? 92.166 -9.754 -114.301 1.00 64.44 325 GLY A CA 1
ATOM 2546 C C . GLY A 1 325 ? 90.764 -10.135 -114.728 1.00 64.44 325 GLY A C 1
ATOM 2547 O O . GLY A 1 325 ? 89.811 -9.964 -113.968 1.00 64.44 325 GLY A O 1
ATOM 2548 N N . HIS A 1 326 ? 90.635 -10.630 -115.950 1.00 67.38 326 HIS A N 1
ATOM 2549 C CA . HIS A 1 326 ? 89.367 -11.099 -116.491 1.00 67.38 326 HIS A CA 1
ATOM 2550 C C . HIS A 1 326 ? 89.560 -12.413 -117.254 1.00 67.38 326 HIS A C 1
ATOM 2552 O O . HIS A 1 326 ? 90.654 -12.738 -117.722 1.00 67.38 326 HIS A O 1
ATOM 2558 N N . ALA A 1 327 ? 88.482 -13.191 -117.377 1.00 61.97 327 ALA A N 1
ATOM 2559 C CA . ALA A 1 327 ? 88.467 -14.407 -118.182 1.00 61.97 327 ALA A CA 1
ATOM 2560 C C . ALA A 1 327 ? 88.494 -14.033 -119.674 1.00 61.97 327 ALA A C 1
ATOM 2562 O O . ALA A 1 327 ? 87.477 -13.633 -120.240 1.00 61.97 327 ALA A O 1
ATOM 2563 N N . GLY A 1 328 ? 89.662 -14.117 -120.310 1.00 64.69 328 GLY A N 1
ATOM 2564 C CA . GLY A 1 328 ? 89.867 -13.709 -121.695 1.00 64.69 328 GLY A CA 1
ATOM 2565 C C . GLY A 1 328 ? 89.975 -14.908 -122.635 1.00 64.69 328 GLY A C 1
ATOM 2566 O O . GLY A 1 328 ? 90.745 -15.827 -122.387 1.00 64.69 328 GLY A O 1
ATOM 2567 N N . LYS A 1 329 ? 89.253 -14.881 -123.759 1.00 64.81 329 LYS A N 1
ATOM 2568 C CA . LYS A 1 329 ? 89.289 -15.951 -124.771 1.00 64.81 329 LYS A CA 1
ATOM 2569 C C . LYS A 1 329 ? 90.737 -16.238 -125.251 1.00 64.81 329 LYS A C 1
ATOM 2571 O O . LYS A 1 329 ? 91.443 -15.271 -125.575 1.00 64.81 329 LYS A O 1
ATOM 2576 N N . PRO A 1 330 ? 91.189 -17.512 -125.299 1.00 60.47 330 PRO A N 1
ATOM 2577 C CA . PRO A 1 330 ? 92.540 -17.871 -125.745 1.00 60.47 330 PRO A CA 1
ATOM 2578 C C . PRO A 1 330 ? 92.718 -17.655 -127.261 1.00 60.47 330 PRO A C 1
ATOM 2580 O O . PRO A 1 330 ? 91.770 -17.797 -128.035 1.00 60.47 330 PRO A O 1
ATOM 2583 N N . SER A 1 331 ? 93.928 -17.269 -127.690 1.00 53.59 331 SER A N 1
ATOM 2584 C CA . SER A 1 331 ? 94.271 -17.003 -129.102 1.00 53.59 331 SER A CA 1
ATOM 2585 C C . SER A 1 331 ? 94.651 -18.304 -129.838 1.00 53.59 331 SER A C 1
ATOM 2587 O O . SER A 1 331 ? 95.425 -19.083 -129.282 1.00 53.59 331 SER A O 1
ATOM 2589 N N . PRO A 1 332 ? 94.162 -18.573 -131.067 1.00 51.09 332 PRO A N 1
ATOM 2590 C CA . PRO A 1 332 ? 94.362 -19.856 -131.741 1.00 51.09 332 PRO A CA 1
ATOM 2591 C C . PRO A 1 332 ? 95.675 -19.889 -132.551 1.00 51.09 332 PRO A C 1
ATOM 2593 O O . PRO A 1 332 ? 95.706 -19.460 -133.702 1.00 51.09 332 PRO A O 1
ATOM 2596 N N . THR A 1 333 ? 96.766 -20.430 -132.001 1.00 44.59 333 THR A N 1
ATOM 2597 C CA . THR A 1 333 ? 98.010 -20.700 -132.755 1.00 44.59 333 THR A CA 1
ATOM 2598 C C . THR A 1 333 ? 98.141 -22.184 -133.119 1.00 44.59 333 THR A C 1
ATOM 2600 O O . THR A 1 333 ? 98.558 -23.014 -132.319 1.00 44.59 333 THR A O 1
ATOM 2603 N N . GLY A 1 334 ? 97.818 -22.524 -134.371 1.00 41.91 334 GLY A N 1
ATOM 2604 C CA . GLY A 1 334 ? 98.297 -23.731 -135.062 1.00 41.91 334 GLY A CA 1
ATOM 2605 C C . GLY A 1 334 ? 99.286 -23.322 -136.164 1.00 41.91 334 GLY A C 1
ATOM 2606 O O . GLY A 1 334 ? 99.166 -22.226 -136.696 1.00 41.91 334 GLY A O 1
ATOM 2607 N N . ARG A 1 335 ? 100.285 -24.100 -136.587 1.00 39.28 335 ARG A N 1
ATOM 2608 C CA . ARG A 1 335 ? 100.650 -25.516 -136.406 1.00 39.28 335 ARG A CA 1
ATOM 2609 C C . ARG A 1 335 ? 102.180 -25.613 -136.615 1.00 39.28 335 ARG A C 1
ATOM 2611 O O . ARG A 1 335 ? 102.709 -24.879 -137.442 1.00 39.28 335 ARG A O 1
ATOM 2618 N N . GLN A 1 336 ? 102.890 -26.478 -135.891 1.00 58.09 336 GLN A N 1
ATOM 2619 C CA . GLN A 1 336 ? 104.352 -26.659 -136.030 1.00 58.09 336 GLN A CA 1
ATOM 2620 C C . GLN A 1 336 ? 104.729 -27.423 -137.312 1.00 58.09 336 GLN A C 1
ATOM 2622 O O . GLN A 1 336 ? 103.920 -28.226 -137.773 1.00 58.09 336 GLN A O 1
ATOM 2627 N N . SER A 1 337 ? 105.982 -27.331 -137.786 1.00 36.19 337 SER A N 1
ATOM 2628 C CA . SER A 1 337 ? 106.616 -28.512 -138.408 1.00 36.19 337 SER A CA 1
ATOM 2629 C C . SER A 1 337 ? 108.159 -28.469 -138.431 1.00 36.19 337 SER A C 1
ATOM 2631 O O . SER A 1 337 ? 108.722 -27.387 -138.588 1.00 36.19 337 SER A O 1
ATOM 2633 N N . PRO A 1 338 ? 108.838 -29.624 -138.261 1.00 43.84 338 PRO A N 1
ATOM 2634 C CA . PRO A 1 338 ? 110.276 -29.730 -138.004 1.00 43.84 338 PRO A CA 1
ATOM 2635 C C . PRO A 1 338 ? 111.147 -29.824 -139.274 1.00 43.84 338 PRO A C 1
ATOM 2637 O O . PRO A 1 338 ? 110.640 -30.084 -140.365 1.00 43.84 338 PRO A O 1
ATOM 2640 N N . THR A 1 339 ? 112.465 -29.721 -139.034 1.00 36.06 339 THR A N 1
ATOM 2641 C CA . THR A 1 339 ? 113.605 -30.359 -139.738 1.00 36.06 339 THR A CA 1
ATOM 2642 C C . THR A 1 339 ? 114.552 -29.420 -140.493 1.00 36.06 339 THR A C 1
ATOM 2644 O O . THR A 1 339 ? 114.264 -29.004 -141.612 1.00 36.06 339 THR A O 1
ATOM 2647 N N . ALA A 1 340 ? 115.733 -29.192 -139.906 1.00 38.28 340 ALA A N 1
ATOM 2648 C CA . ALA A 1 340 ? 117.041 -29.602 -140.438 1.00 38.28 340 ALA A CA 1
ATOM 2649 C C . ALA A 1 340 ? 118.077 -29.575 -139.305 1.00 38.28 340 ALA A C 1
ATOM 2651 O O . ALA A 1 340 ? 118.073 -28.575 -138.549 1.00 38.28 340 ALA A O 1
#

Secondary structure (DSSP, 8-state):
-------------------------------------------------HHHHHHHHHHHHHHHHHHHHHHHHHSTTTSPPPHHHHHHHHHHHHHHHHHHHHHHHHHHHHHHHHHHTT------TTTS-HHHHHHHHHHHHHHHHHHHHHHHHHHHHHHHHHHHHHHHHHHHHHHHHHHHHHHHHHHHHHHHHHHHHHHHHHHHHHHHHHHHHHHHHHHHHHHHHHHHHHHHHHHHHHHHHHHHHHHHHHHHHHHHHHHHHTTS----EEEE-TT--EEEESSHHHHHHHHHHTT-EEEEEEEEEEEE--TTT--EEEEEEEEEEEE-PPP---------

Radius of gyration: 83.05 Å; chains: 1; bounding box: 182×92×206 Å